Protein AF-0000000086680810 (afdb_homodimer)

Sequence (374 aa):
MTAAPPAAPPAFTRAVAALRSVQPRPEIELSEIPPPQRLAPYAFALSGAVVRQDDEVATGRLILLYDPDGHEAWEGTLRLVTYVTAELEPELATDPLLPGVGWSWLTDALDGYGAERRAMGGTVTQTLSTRFGALAGPPPAADMEIRASWTAVDADLAPHLNAWCEVLASTAGLPPPGVTELADRRAMTAAPPAAPPAFTRAVAALRSVQPRPEIELSEIPPPQRLAPYAFALSGAVVRQDDEVATGRLILLYDPDGHEAWEGTLRLVTYVTAELEPELATDPLLPGVGWSWLTDALDGYGAERRAMGGTVTQTLSTRFGALAGPPPAADMEIRASWTAVDADLAPHLNAWCEVLASTAGLPPPGVTELADRRA

pLDDT: mean 91.46, std 14.43, range [26.19, 98.88]

Solvent-accessible surface area (backbone atoms only — not comparable to full-atom values): 19780 Å² total; per-residue (Å²): 129,82,72,70,76,77,78,73,54,65,62,56,50,45,24,51,50,27,48,68,65,58,78,71,62,88,51,47,49,75,42,81,43,85,46,81,77,89,78,50,90,37,64,44,26,35,35,38,35,32,50,54,98,87,37,78,42,16,40,33,38,45,32,42,34,35,31,98,83,45,43,81,83,37,74,40,38,37,36,38,39,36,42,36,37,23,64,43,60,54,75,57,39,38,40,88,58,43,46,59,52,57,50,41,43,48,54,50,26,22,58,72,48,64,36,60,68,37,64,43,27,31,37,27,34,30,30,38,38,37,52,33,64,71,54,43,80,69,74,53,49,18,30,39,36,41,37,38,36,31,12,42,81,60,44,75,31,36,31,46,48,53,17,50,52,49,30,48,37,55,60,50,65,53,67,64,89,91,57,70,80,71,66,70,76,76,111,129,83,73,71,77,77,78,75,54,65,62,56,52,45,24,50,51,28,48,69,66,60,76,71,62,89,51,48,48,76,42,82,44,86,46,80,76,90,77,48,88,36,64,44,26,36,35,37,35,32,51,53,98,89,37,78,41,16,40,34,36,44,33,43,35,34,31,99,84,47,42,80,83,35,74,41,38,37,37,38,39,36,41,35,39,24,64,44,56,53,76,56,38,37,40,89,58,43,47,60,52,57,51,42,43,48,54,50,26,22,57,73,48,62,35,59,68,37,64,43,26,32,37,28,34,30,32,38,37,37,50,34,66,72,54,41,79,68,75,53,48,17,30,41,35,41,38,37,34,32,11,40,79,60,44,73,31,37,31,46,48,53,16,50,53,49,30,47,38,54,60,49,66,53,68,62,90,92,57,71,80,67,65,72,75,77,108

InterPro domains:
  IPR021555 Protein of unknown function DUF3000 [PF11452] (9-180)

Secondary structure (DSSP, 8-state):
------PPPHHHHHHHHHHHT----TTEEEEEEPPPSSSSSEEEEEEEEEEETTEEEEEEEEEEEEEEEEEGGGTEEEEEEEEEEEE--HHHHT-TTHHHHHHHHHHHHHHHTT--EEEEEEEEEEEEEEEEETT--SPPEEEEEEEEEEEESSS--HHHHHHHHHHHHHHTTPPPTT----GGGG-/------PPPHHHHHHHHHHHT----TTEEEEEEPPPSSSSSEEEEEEEEEEETTEEEEEEEEEEEEEEEEEGGGTEEEEEEEEEEEE--HHHHT-TTHHHHHHHHHHHHHHHTT--EEEEEEEEEEEEEEEEETT--SPPEEEEEEEEEEEESSS--HHHHHHHHHHHHHHTTPPPTT----GGG--

Structure (mmCIF, N/CA/C/O backbone):
data_AF-0000000086680810-model_v1
#
loop_
_entity.id
_entity.type
_entity.pdbx_description
1 polymer 'Membrane protein'
#
loop_
_atom_site.group_PDB
_atom_site.id
_atom_site.type_symbol
_atom_site.label_atom_id
_atom_site.label_alt_id
_atom_site.label_comp_id
_atom_site.label_asym_id
_atom_site.label_entity_id
_atom_site.label_seq_id
_atom_site.pdbx_PDB_ins_code
_atom_site.Cartn_x
_atom_site.Cartn_y
_atom_site.Cartn_z
_atom_site.occupancy
_atom_site.B_iso_or_equiv
_atom_site.auth_seq_id
_atom_site.auth_comp_id
_atom_site.auth_asym_id
_atom_site.auth_atom_id
_atom_site.pdbx_PDB_model_num
ATOM 1 N N . MET A 1 1 ? -3.113 -10.195 -49.188 1 40.59 1 MET A N 1
ATOM 2 C CA . MET A 1 1 ? -3.242 -11.43 -48.438 1 40.59 1 MET A CA 1
ATOM 3 C C . MET A 1 1 ? -2.801 -11.227 -47 1 40.59 1 MET A C 1
ATOM 5 O O . MET A 1 1 ? -1.606 -11.094 -46.719 1 40.59 1 MET A O 1
ATOM 9 N N . THR A 1 2 ? -3.529 -10.516 -46.188 1 45.69 2 THR A N 1
ATOM 10 C CA . THR A 1 2 ? -3.234 -10.227 -44.812 1 45.69 2 THR A CA 1
ATOM 11 C C . THR A 1 2 ? -2.865 -11.5 -44.062 1 45.69 2 THR A C 1
ATOM 13 O O . THR A 1 2 ? -3.646 -12.453 -44.031 1 45.69 2 THR A O 1
ATOM 16 N N . ALA A 1 3 ? -1.556 -11.867 -44.062 1 48.66 3 ALA A N 1
ATOM 17 C CA . ALA A 1 3 ? -1.019 -13.062 -43.406 1 48.66 3 ALA A CA 1
ATOM 18 C C . ALA A 1 3 ? -1.71 -13.32 -42.062 1 48.66 3 ALA A C 1
ATOM 20 O O . ALA A 1 3 ? -2.02 -12.391 -41.344 1 48.66 3 ALA A O 1
ATOM 21 N N . ALA A 1 4 ? -2.559 -14.305 -42 1 52.56 4 ALA A N 1
ATOM 22 C CA . ALA A 1 4 ? -3.164 -14.758 -40.75 1 52.56 4 ALA A CA 1
ATOM 23 C C . ALA A 1 4 ? -2.15 -14.742 -39.625 1 52.56 4 ALA A C 1
ATOM 25 O O . ALA A 1 4 ? -0.958 -14.969 -39.844 1 52.56 4 ALA A O 1
ATOM 26 N N . PRO A 1 5 ? -2.398 -13.867 -38.594 1 56.56 5 PRO A N 1
ATOM 27 C CA . PRO A 1 5 ? -1.436 -13.898 -37.5 1 56.56 5 PRO A CA 1
ATOM 28 C C . PRO A 1 5 ? -0.909 -15.305 -37.219 1 56.56 5 PRO A C 1
ATOM 30 O O . PRO A 1 5 ? -1.622 -16.297 -37.406 1 56.56 5 PRO A O 1
ATOM 33 N N . PRO A 1 6 ? 0.408 -15.57 -37.344 1 65 6 PRO A N 1
ATOM 34 C CA . PRO A 1 6 ? 0.978 -16.906 -37.125 1 65 6 PRO A CA 1
ATOM 35 C C . PRO A 1 6 ? 0.291 -17.672 -36 1 65 6 PRO A C 1
ATOM 37 O O . PRO A 1 6 ? -0.18 -17.078 -35.031 1 65 6 PRO A O 1
ATOM 40 N N . ALA A 1 7 ? -0.151 -18.875 -36.281 1 81.19 7 ALA A N 1
ATOM 41 C CA . ALA A 1 7 ? -0.782 -19.797 -35.344 1 81.19 7 ALA A CA 1
ATOM 42 C C . ALA A 1 7 ? 0.015 -19.891 -34.062 1 81.19 7 ALA A C 1
ATOM 44 O O . ALA A 1 7 ? 1.247 -19.844 -34.062 1 81.19 7 ALA A O 1
ATOM 45 N N . ALA A 1 8 ? -0.625 -19.766 -32.906 1 88.5 8 ALA A N 1
ATOM 46 C CA . ALA A 1 8 ? 0.023 -19.891 -31.625 1 88.5 8 ALA A CA 1
ATOM 47 C C . ALA A 1 8 ? 0.738 -21.234 -31.484 1 88.5 8 ALA A C 1
ATOM 49 O O . ALA A 1 8 ? 0.238 -22.266 -31.953 1 88.5 8 ALA A O 1
ATOM 50 N N . PRO A 1 9 ? 1.925 -21.234 -30.953 1 94.62 9 PRO A N 1
ATOM 51 C CA . PRO A 1 9 ? 2.67 -22.484 -30.75 1 94.62 9 PRO A CA 1
ATOM 52 C C . PRO A 1 9 ? 1.869 -23.547 -30 1 94.62 9 PRO A C 1
ATOM 54 O O . PRO A 1 9 ? 1.071 -23.203 -29.125 1 94.62 9 PRO A O 1
ATOM 57 N N . PRO A 1 10 ? 2.062 -24.781 -30.328 1 95.69 10 PRO A N 1
ATOM 58 C CA . PRO A 1 10 ? 1.283 -25.859 -29.719 1 95.69 10 PRO A CA 1
ATOM 59 C C . PRO A 1 10 ? 1.373 -25.875 -28.203 1 95.69 10 PRO A C 1
ATOM 61 O O . PRO A 1 10 ? 0.374 -26.125 -27.516 1 95.69 10 PRO A O 1
ATOM 64 N N . ALA A 1 11 ? 2.58 -25.688 -27.703 1 96.5 11 ALA A N 1
ATOM 65 C CA . ALA A 1 11 ? 2.75 -25.703 -26.25 1 96.5 11 ALA A CA 1
ATOM 66 C C . ALA A 1 11 ? 1.854 -24.656 -25.578 1 96.5 11 ALA A C 1
ATOM 68 O O . ALA A 1 11 ? 1.248 -24.938 -24.547 1 96.5 11 ALA A O 1
ATOM 69 N N . PHE A 1 12 ? 1.831 -23.531 -26.188 1 98.06 12 PHE A N 1
ATOM 70 C CA . PHE A 1 12 ? 0.994 -22.453 -25.656 1 98.06 12 PHE A CA 1
ATOM 71 C C . PHE A 1 12 ? -0.483 -22.812 -25.797 1 98.06 12 PHE A C 1
ATOM 73 O O . PHE A 1 12 ? -1.258 -22.625 -24.859 1 98.06 12 PHE A O 1
ATOM 80 N N . THR A 1 13 ? -0.865 -23.281 -26.891 1 97.88 13 THR A N 1
ATOM 81 C CA . THR A 1 13 ? -2.25 -23.672 -27.141 1 97.88 13 THR A CA 1
ATOM 82 C C . THR A 1 13 ? -2.703 -24.734 -26.141 1 97.88 13 THR A C 1
ATOM 84 O O . THR A 1 13 ? -3.807 -24.656 -25.609 1 97.88 13 THR A O 1
ATOM 87 N N . ARG A 1 14 ? -1.839 -25.656 -25.891 1 98.19 14 ARG A N 1
ATOM 88 C CA . ARG A 1 14 ? -2.15 -26.719 -24.938 1 98.19 14 ARG A CA 1
ATOM 89 C C . ARG A 1 14 ? -2.281 -26.156 -23.531 1 98.19 14 ARG A C 1
ATOM 91 O O . ARG A 1 14 ? -3.172 -26.562 -22.781 1 98.19 14 ARG A O 1
ATOM 98 N N . ALA A 1 15 ? -1.378 -25.328 -23.188 1 98.69 15 ALA A N 1
ATOM 99 C CA . ALA A 1 15 ? -1.399 -24.719 -21.859 1 98.69 15 ALA A CA 1
ATOM 100 C C . ALA A 1 15 ? -2.701 -23.953 -21.625 1 98.69 15 ALA A C 1
ATOM 102 O O . ALA A 1 15 ? -3.33 -24.094 -20.578 1 98.69 15 ALA A O 1
ATOM 103 N N . VAL A 1 16 ? -3.098 -23.203 -22.594 1 98.69 16 VAL A N 1
ATOM 104 C CA . VAL A 1 16 ? -4.32 -22.422 -22.5 1 98.69 16 VAL A CA 1
ATOM 105 C C . VAL A 1 16 ? -5.531 -23.344 -22.406 1 98.69 16 VAL A C 1
ATOM 107 O O . VAL A 1 16 ? -6.449 -23.109 -21.625 1 98.69 16 VAL A O 1
ATOM 110 N N . ALA A 1 17 ? -5.496 -24.359 -23.219 1 98.56 17 ALA A N 1
ATOM 111 C CA . ALA A 1 17 ? -6.586 -25.328 -23.188 1 98.56 17 ALA A CA 1
ATOM 112 C C . ALA A 1 17 ? -6.695 -25.984 -21.812 1 98.56 17 ALA A C 1
ATOM 114 O O . ALA A 1 17 ? -7.797 -26.203 -21.297 1 98.56 17 ALA A O 1
ATOM 115 N N . ALA A 1 18 ? -5.574 -26.297 -21.25 1 98.56 18 ALA A N 1
ATOM 116 C CA . ALA A 1 18 ? -5.559 -26.875 -19.906 1 98.56 18 ALA A CA 1
ATOM 117 C C . ALA A 1 18 ? -6.176 -25.906 -18.891 1 98.56 18 ALA A C 1
ATOM 119 O O . ALA A 1 18 ? -6.977 -26.312 -18.047 1 98.56 18 ALA A O 1
ATOM 120 N N . LEU A 1 19 ? -5.844 -24.656 -18.969 1 98.75 19 LEU A N 1
ATOM 121 C CA . LEU A 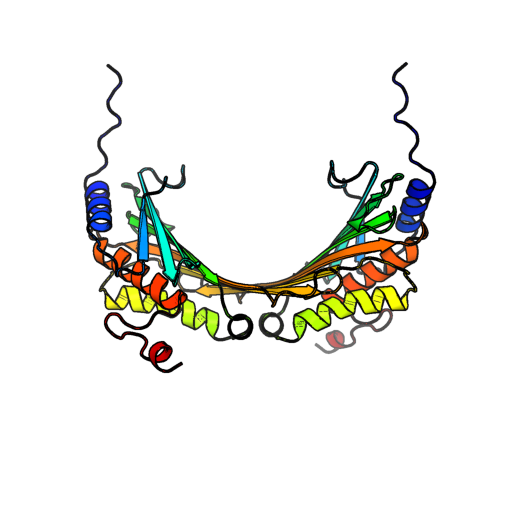1 19 ? -6.395 -23.656 -18.062 1 98.75 19 LEU A CA 1
ATOM 122 C C . LEU A 1 19 ? -7.906 -23.516 -18.25 1 98.75 19 LEU A C 1
ATOM 124 O O . LEU A 1 19 ? -8.648 -23.422 -17.266 1 98.75 19 LEU A O 1
ATOM 128 N N . ARG A 1 20 ? -8.352 -23.609 -19.469 1 98.31 20 ARG A N 1
ATOM 129 C CA . ARG A 1 20 ? -9.766 -23.453 -19.781 1 98.31 20 ARG A CA 1
ATOM 130 C C . ARG A 1 20 ? -10.57 -24.672 -19.328 1 98.31 20 ARG A C 1
ATOM 132 O O . ARG A 1 20 ? -11.797 -24.609 -19.219 1 98.31 20 ARG A O 1
ATOM 139 N N . SER A 1 21 ? -9.922 -25.672 -19.062 1 97.94 21 SER A N 1
ATOM 140 C CA . SER A 1 21 ? -10.609 -26.922 -18.75 1 97.94 21 SER A CA 1
ATOM 141 C C . SER A 1 21 ? -11 -26.984 -17.281 1 97.94 21 SER A C 1
ATOM 143 O O . SER A 1 21 ? -11.805 -27.812 -16.875 1 97.94 21 SER A O 1
ATOM 145 N N . VAL A 1 22 ? -10.453 -26.125 -16.5 1 97.88 22 VAL A N 1
ATOM 146 C CA . VAL A 1 22 ? -10.648 -26.172 -15.047 1 97.88 22 VAL A CA 1
ATOM 147 C C . VAL A 1 22 ? -12.055 -25.672 -14.695 1 97.88 22 VAL A C 1
ATOM 149 O O . VAL A 1 22 ? -12.523 -24.688 -15.258 1 97.88 22 VAL A O 1
ATOM 152 N N . GLN A 1 23 ? -12.719 -26.375 -13.773 1 96.19 23 GLN A N 1
ATOM 153 C CA . GLN A 1 23 ? -13.992 -25.984 -13.195 1 96.19 23 GLN A CA 1
ATOM 154 C C . GLN A 1 23 ? -13.859 -25.703 -11.703 1 96.19 23 GLN A C 1
ATOM 156 O O . GLN A 1 23 ? -13.789 -26.625 -10.898 1 96.19 23 GLN A O 1
ATOM 161 N N . PRO A 1 24 ? -13.836 -24.469 -11.406 1 95.19 24 PRO A N 1
ATOM 162 C CA . PRO A 1 24 ? -13.656 -24.141 -9.984 1 95.19 24 PRO A CA 1
ATOM 163 C C . PRO A 1 24 ? -14.914 -24.406 -9.156 1 95.19 24 PRO A C 1
ATOM 165 O O . PRO A 1 24 ? -15.984 -24.641 -9.719 1 95.19 24 PRO A O 1
ATOM 168 N N . ARG A 1 25 ? -14.781 -24.453 -7.781 1 93.38 25 ARG A N 1
ATOM 169 C CA . ARG A 1 25 ? -15.945 -24.5 -6.906 1 93.38 25 ARG A CA 1
ATOM 170 C C . ARG A 1 25 ? -16.875 -23.328 -7.164 1 93.38 25 ARG A C 1
ATOM 172 O O . ARG A 1 25 ? -16.453 -22.297 -7.684 1 93.38 25 ARG A O 1
ATOM 179 N N . PRO A 1 26 ? -18.109 -23.391 -6.738 1 91.56 26 PRO A N 1
ATOM 180 C CA . PRO A 1 26 ? -19.125 -22.438 -7.164 1 91.56 26 PRO A CA 1
ATOM 181 C C . PRO A 1 26 ? -18.875 -21.016 -6.641 1 91.56 26 PRO A C 1
ATOM 183 O O . PRO A 1 26 ? -19.359 -20.047 -7.23 1 91.56 26 PRO A O 1
ATOM 186 N N . GLU A 1 27 ? -18.156 -20.922 -5.586 1 92.81 27 GLU A N 1
ATOM 187 C CA . GLU A 1 27 ? -17.938 -19.625 -4.961 1 92.81 27 GLU A CA 1
ATOM 188 C C . GLU A 1 27 ? -16.922 -18.797 -5.754 1 92.81 27 GLU A C 1
ATOM 190 O O . GLU A 1 27 ? -16.766 -17.594 -5.52 1 92.81 27 GLU A O 1
ATOM 195 N N . ILE A 1 28 ? -16.266 -19.453 -6.723 1 95.94 28 ILE A N 1
ATOM 196 C CA . ILE A 1 28 ? -15.203 -18.766 -7.461 1 95.94 28 ILE A CA 1
ATOM 197 C C . ILE A 1 28 ? -15.664 -18.5 -8.891 1 95.94 28 ILE A C 1
ATOM 199 O O . ILE A 1 28 ? -16.094 -19.406 -9.594 1 95.94 28 ILE A O 1
ATOM 203 N N . GLU A 1 29 ? -15.57 -17.25 -9.266 1 96.5 29 GLU A N 1
ATOM 204 C CA . GLU A 1 29 ? -15.867 -16.828 -10.633 1 96.5 29 GLU A CA 1
ATOM 205 C C . GLU A 1 29 ? -14.594 -16.547 -11.414 1 96.5 29 GLU A C 1
ATOM 207 O O . GLU A 1 29 ? -13.82 -15.656 -11.047 1 96.5 29 GLU A O 1
ATOM 212 N N . LEU A 1 30 ? -14.406 -17.281 -12.5 1 97.69 30 LEU A N 1
ATOM 213 C CA . LEU A 1 30 ? -13.25 -17.078 -13.375 1 97.69 30 LEU A CA 1
ATOM 214 C C . LEU A 1 30 ? -13.672 -16.375 -14.664 1 97.69 30 LEU A C 1
ATOM 216 O O . LEU A 1 30 ? -14.734 -16.656 -15.211 1 97.69 30 LEU A O 1
ATOM 220 N N . SER A 1 31 ? -12.82 -15.492 -15.117 1 98 31 SER A N 1
ATOM 221 C CA . SER A 1 31 ? -13.047 -14.828 -16.391 1 98 31 SER A CA 1
ATOM 222 C C . SER A 1 31 ? -11.734 -14.578 -17.141 1 98 31 SER A C 1
ATOM 224 O O . SER A 1 31 ? -10.734 -14.219 -16.516 1 98 31 SER A O 1
ATOM 226 N N . GLU A 1 32 ? -11.859 -14.797 -18.422 1 98.5 32 GLU A N 1
ATOM 227 C CA . GLU A 1 32 ? -10.711 -14.414 -19.234 1 98.5 32 GLU A CA 1
ATOM 228 C C . GLU A 1 32 ? -10.625 -12.906 -19.406 1 98.5 32 GLU A C 1
ATOM 230 O O . GLU A 1 32 ? -11.641 -12.234 -19.609 1 98.5 32 GLU A O 1
ATOM 235 N N . ILE A 1 33 ? -9.406 -12.43 -19.266 1 98.44 33 ILE A N 1
ATOM 236 C CA . ILE A 1 33 ? -9.188 -10.992 -19.422 1 98.44 33 ILE A CA 1
ATOM 237 C C . ILE A 1 33 ? -8.023 -10.75 -20.375 1 98.44 33 ILE A C 1
ATOM 239 O O . ILE A 1 33 ? -7.23 -11.664 -20.641 1 98.44 33 ILE A O 1
ATOM 243 N N . PRO A 1 34 ? -7.961 -9.523 -20.984 1 97.69 34 PRO A N 1
ATOM 244 C CA . PRO A 1 34 ? -6.789 -9.219 -21.797 1 97.69 34 PRO A CA 1
ATOM 245 C C . PRO A 1 34 ? -5.48 -9.312 -21.016 1 97.69 34 PRO A C 1
ATOM 247 O O . PRO A 1 34 ? -5.367 -8.75 -19.922 1 97.69 34 PRO A O 1
ATOM 250 N N . PRO A 1 35 ? -4.621 -10.055 -21.562 1 97.06 35 PRO A N 1
ATOM 251 C CA . PRO A 1 35 ? -3.336 -10.148 -20.859 1 97.06 35 PRO A CA 1
ATOM 252 C C . PRO A 1 35 ? -2.512 -8.867 -20.984 1 97.06 35 PRO A C 1
ATOM 254 O O . PRO A 1 35 ? -2.74 -8.062 -21.891 1 97.06 35 PRO A O 1
ATOM 257 N N . PRO A 1 36 ? -1.61 -8.617 -19.953 1 92.38 36 PRO A N 1
ATOM 258 C CA . PRO A 1 36 ? -0.653 -7.523 -20.125 1 92.38 36 PRO A CA 1
ATOM 259 C C . PRO A 1 36 ? 0.155 -7.656 -21.422 1 92.38 36 PRO A C 1
ATOM 261 O O . PRO A 1 36 ? 0.397 -8.773 -21.891 1 92.38 36 PRO A O 1
ATOM 264 N N . GLN A 1 37 ? 0.553 -6.551 -21.891 1 91.06 37 GLN A N 1
ATOM 265 C CA . GLN A 1 37 ? 1.226 -6.559 -23.188 1 91.06 37 GLN A CA 1
ATOM 266 C C . GLN A 1 37 ? 2.732 -6.379 -23.016 1 91.06 37 GLN A C 1
ATOM 268 O O . GLN A 1 37 ? 3.195 -5.852 -22.016 1 91.06 37 GLN A O 1
ATOM 273 N N . ARG A 1 38 ? 3.457 -6.824 -23.875 1 88.75 38 ARG A N 1
ATOM 274 C CA . ARG A 1 38 ? 4.883 -6.621 -24.109 1 88.75 38 ARG A CA 1
ATOM 275 C C . ARG A 1 38 ? 5.715 -7.285 -23.016 1 88.75 38 ARG A C 1
ATOM 277 O O . ARG A 1 38 ? 6.852 -6.883 -22.766 1 88.75 38 ARG A O 1
ATOM 284 N N . LEU A 1 39 ? 5.094 -8.305 -22.438 1 91 39 LEU A N 1
ATOM 285 C CA . LEU A 1 39 ? 5.852 -9.031 -21.438 1 91 39 LEU A CA 1
ATOM 286 C C . LEU A 1 39 ? 6.465 -10.297 -22.016 1 91 39 LEU A C 1
ATOM 288 O O . LEU A 1 39 ? 7.504 -10.766 -21.547 1 91 39 LEU A O 1
ATOM 292 N N . ALA A 1 40 ? 5.82 -10.938 -22.938 1 95.38 40 ALA A N 1
ATOM 293 C CA . ALA A 1 40 ? 6.254 -12.141 -23.656 1 95.38 40 ALA A CA 1
ATOM 294 C C . ALA A 1 40 ? 5.574 -12.242 -25.016 1 95.38 40 ALA A C 1
ATOM 296 O O . ALA A 1 40 ? 4.562 -11.578 -25.266 1 95.38 40 ALA A O 1
ATOM 297 N N . PRO A 1 41 ? 6.117 -13.07 -25.875 1 96.12 41 PRO A N 1
ATOM 298 C CA . PRO A 1 41 ? 5.512 -13.219 -27.203 1 96.12 41 PRO A CA 1
ATOM 299 C C . PRO A 1 41 ? 4.062 -13.695 -27.125 1 96.12 41 PRO A C 1
ATOM 301 O O . PRO A 1 41 ? 3.234 -13.273 -27.953 1 96.12 41 PRO A O 1
ATOM 304 N N . TYR A 1 42 ? 3.768 -14.625 -26.203 1 96.69 42 TYR A N 1
ATOM 305 C CA . TYR A 1 42 ? 2.41 -15.117 -26 1 96.69 42 TYR A CA 1
ATOM 306 C C . TYR A 1 42 ? 1.981 -14.969 -24.547 1 96.69 42 TYR A C 1
ATOM 308 O O . TYR A 1 42 ? 2.773 -15.203 -23.641 1 96.69 42 TYR A O 1
ATOM 316 N N . ALA A 1 43 ? 0.777 -14.578 -24.438 1 98.19 43 ALA A N 1
ATOM 317 C CA . ALA A 1 43 ? 0.261 -14.391 -23.078 1 98.19 43 ALA A CA 1
ATOM 318 C C . ALA A 1 43 ? -1.229 -14.711 -23.016 1 98.19 43 ALA A C 1
ATOM 320 O O . ALA A 1 43 ? -1.947 -14.578 -24.016 1 98.19 43 ALA A O 1
ATOM 321 N N . PHE A 1 44 ? -1.718 -15.156 -21.891 1 98.31 44 PHE A N 1
ATOM 322 C CA . PHE A 1 44 ? -3.098 -15.469 -21.531 1 98.31 44 PHE A CA 1
ATOM 323 C C . PHE A 1 44 ? -3.373 -15.086 -20.078 1 98.31 44 PHE A C 1
ATOM 325 O O . PHE A 1 44 ? -2.516 -15.258 -19.203 1 98.31 44 PHE A O 1
ATOM 332 N N . ALA A 1 45 ? -4.562 -14.562 -19.844 1 98.81 45 ALA A N 1
ATOM 333 C CA . ALA A 1 45 ? -4.805 -14.078 -18.484 1 98.81 45 ALA A CA 1
ATOM 334 C C . ALA A 1 45 ? -6.219 -14.414 -18.016 1 98.81 45 ALA A C 1
ATOM 336 O O . ALA A 1 45 ? -7.172 -14.312 -18.797 1 98.81 45 ALA A O 1
ATOM 337 N N . LEU A 1 46 ? -6.281 -14.781 -16.75 1 98.75 46 LEU A N 1
ATOM 338 C CA . LEU A 1 46 ? -7.547 -15.047 -16.078 1 98.75 46 LEU A CA 1
ATOM 339 C C . LEU A 1 46 ? -7.711 -14.148 -14.852 1 98.75 46 LEU A C 1
ATOM 341 O O . LEU A 1 46 ? -6.742 -13.875 -14.141 1 98.75 46 LEU A O 1
ATOM 345 N N . SER A 1 47 ? -8.898 -13.672 -14.664 1 98.62 47 SER A N 1
ATOM 346 C CA . SER A 1 47 ? -9.281 -13.078 -13.391 1 98.62 47 SER A CA 1
ATOM 347 C C . SER A 1 47 ? -10.148 -14.039 -12.578 1 98.62 47 SER A C 1
ATOM 349 O O . SER A 1 47 ? -10.867 -14.867 -13.141 1 98.62 47 SER A O 1
ATOM 351 N N . GLY A 1 48 ? -10.023 -13.938 -11.266 1 98.12 48 GLY A N 1
ATOM 352 C CA . GLY A 1 48 ? -10.844 -14.711 -10.344 1 98.12 48 GLY A CA 1
ATOM 353 C C . GLY A 1 48 ? -11.367 -13.883 -9.188 1 98.12 48 GLY A C 1
ATOM 354 O O . GLY A 1 48 ? -10.672 -13 -8.68 1 98.12 48 GLY A O 1
ATOM 355 N N . ALA A 1 49 ? -12.594 -14.211 -8.82 1 97.5 49 ALA A N 1
ATOM 356 C CA . ALA A 1 49 ? -13.203 -13.57 -7.656 1 97.5 49 ALA A CA 1
ATOM 357 C C . ALA A 1 49 ? -13.938 -14.578 -6.785 1 97.5 49 ALA A C 1
ATOM 359 O O . ALA A 1 49 ? -14.609 -15.477 -7.301 1 97.5 49 ALA A O 1
ATOM 360 N N . VAL A 1 50 ? -13.68 -14.438 -5.488 1 96.38 50 VAL A N 1
ATOM 361 C CA . VAL A 1 50 ? -14.5 -15.164 -4.531 1 96.38 50 VAL A CA 1
ATOM 362 C C . VAL A 1 50 ? -15.656 -14.281 -4.066 1 96.38 50 VAL A C 1
ATOM 364 O O . VAL A 1 50 ? -15.438 -13.219 -3.475 1 96.38 50 VAL A O 1
ATOM 367 N N . VAL A 1 51 ? -16.812 -14.758 -4.32 1 88.94 51 VAL A N 1
ATOM 368 C CA . VAL A 1 51 ? -18.016 -13.969 -4.023 1 88.94 51 VAL A CA 1
ATOM 369 C C . VAL A 1 51 ? -18.812 -14.648 -2.92 1 88.94 51 VAL A C 1
ATOM 371 O O . VAL A 1 51 ? -19.109 -15.844 -3.006 1 88.94 51 VAL A O 1
ATOM 374 N N . ARG A 1 52 ? -18.984 -13.867 -1.803 1 79.94 52 ARG A N 1
ATOM 375 C CA . ARG A 1 52 ? -19.844 -14.289 -0.703 1 79.94 52 ARG A CA 1
ATOM 376 C C . ARG A 1 52 ? -21.016 -13.32 -0.514 1 79.94 52 ARG A C 1
ATOM 378 O O . ARG A 1 52 ? -20.797 -12.141 -0.218 1 79.94 52 ARG A O 1
ATOM 385 N N . GLN A 1 53 ? -22.172 -13.836 -0.522 1 80.81 53 GLN A N 1
ATOM 386 C CA . GLN A 1 53 ? -23.359 -12.992 -0.36 1 80.81 53 GLN A CA 1
ATOM 387 C C . GLN A 1 53 ? -23.234 -11.711 -1.181 1 80.81 53 GLN A C 1
ATOM 389 O O . GLN A 1 53 ? -23.438 -10.617 -0.659 1 80.81 53 GLN A O 1
ATOM 394 N N . ASP A 1 54 ? -22.688 -11.711 -2.367 1 80.25 54 ASP A N 1
ATOM 395 C CA . ASP A 1 54 ? -22.625 -10.656 -3.381 1 80.25 54 ASP A CA 1
ATOM 396 C C . ASP A 1 54 ? -21.453 -9.719 -3.139 1 80.25 54 ASP A C 1
ATOM 398 O O . ASP A 1 54 ? -21.328 -8.695 -3.814 1 80.25 54 ASP A O 1
ATOM 402 N N . ASP A 1 55 ? -20.688 -10.086 -2.072 1 85 55 ASP A N 1
ATOM 403 C CA . ASP A 1 55 ? -19.516 -9.258 -1.823 1 85 55 ASP A CA 1
ATOM 404 C C . ASP A 1 55 ? -18.234 -9.969 -2.27 1 85 55 ASP A C 1
ATOM 406 O O . ASP A 1 55 ? -18.047 -11.156 -1.979 1 85 55 ASP A O 1
ATOM 410 N N . GLU A 1 56 ? -17.422 -9.188 -3 1 89.25 56 GLU A N 1
ATOM 411 C CA . GLU A 1 56 ? -16.109 -9.719 -3.365 1 89.25 56 GLU A CA 1
ATOM 412 C C . GLU A 1 56 ? -15.141 -9.648 -2.189 1 89.25 56 GLU A C 1
ATOM 414 O O . GLU A 1 56 ? -14.789 -8.562 -1.728 1 89.25 56 GLU A O 1
ATOM 419 N N . VAL A 1 57 ? -14.766 -10.859 -1.746 1 91.25 57 VAL A N 1
ATOM 420 C CA . VAL A 1 57 ? -13.93 -10.938 -0.554 1 91.25 57 VAL A CA 1
ATOM 421 C C . VAL A 1 57 ? -12.461 -11.055 -0.96 1 91.25 57 VAL A C 1
ATOM 423 O O . VAL A 1 57 ? -11.578 -10.531 -0.282 1 91.25 57 VAL A O 1
ATOM 426 N N . ALA A 1 58 ? -12.227 -11.797 -2.039 1 96.19 58 ALA A N 1
ATOM 427 C CA . ALA A 1 58 ? -10.891 -11.961 -2.6 1 96.19 58 ALA A CA 1
ATOM 428 C C . ALA A 1 58 ? -10.922 -11.906 -4.125 1 96.19 58 ALA A C 1
ATOM 430 O O . ALA A 1 58 ? -11.898 -12.336 -4.746 1 96.19 58 ALA A O 1
ATOM 431 N N . THR A 1 59 ? -9.922 -11.273 -4.629 1 97.69 59 THR A N 1
ATOM 432 C CA . THR A 1 59 ? -9.781 -11.203 -6.078 1 97.69 59 THR A CA 1
ATOM 433 C C . THR A 1 59 ? -8.344 -11.508 -6.496 1 97.69 59 THR A C 1
ATOM 435 O O . THR A 1 59 ? -7.418 -11.383 -5.695 1 97.69 59 THR A O 1
ATOM 438 N N . GLY A 1 60 ? -8.234 -12.016 -7.734 1 98.38 60 GLY A N 1
ATOM 439 C CA . GLY A 1 60 ? -6.895 -12.273 -8.234 1 98.38 60 GLY A CA 1
ATOM 440 C C . GLY A 1 60 ? -6.828 -12.367 -9.75 1 98.38 60 GLY A C 1
ATOM 441 O O . GLY A 1 60 ? -7.859 -12.305 -10.422 1 98.38 60 GLY A O 1
ATOM 442 N N . ARG A 1 61 ? -5.59 -12.352 -10.164 1 98.69 61 ARG A N 1
ATOM 443 C CA . ARG A 1 61 ? -5.285 -12.617 -11.57 1 98.69 61 ARG A CA 1
ATOM 444 C C . ARG A 1 61 ? -4.188 -13.664 -11.695 1 98.69 61 ARG A C 1
ATOM 446 O O . ARG A 1 61 ? -3.268 -13.711 -10.875 1 98.69 61 ARG A O 1
ATOM 453 N N . LEU A 1 62 ? -4.34 -14.492 -12.672 1 98.88 62 LEU A N 1
ATOM 454 C CA . LEU A 1 62 ? -3.316 -15.453 -13.078 1 98.88 62 LEU A CA 1
ATOM 455 C C . LEU A 1 62 ? -2.943 -15.258 -14.547 1 98.88 62 LEU A C 1
ATOM 457 O O . LEU A 1 62 ? -3.791 -15.398 -15.43 1 98.88 62 LEU A O 1
ATOM 461 N N . ILE A 1 63 ? -1.63 -14.992 -14.766 1 98.88 63 ILE A N 1
ATOM 462 C CA . ILE A 1 63 ? -1.158 -14.68 -16.109 1 98.88 63 ILE A CA 1
ATOM 463 C C . ILE A 1 63 ? -0.18 -15.75 -16.578 1 98.88 63 ILE A C 1
ATOM 465 O O . ILE A 1 63 ? 0.769 -16.094 -15.867 1 98.88 63 ILE A O 1
ATOM 469 N N . LEU A 1 64 ? -0.485 -16.266 -17.703 1 98.81 64 LEU A N 1
ATOM 470 C CA . LEU A 1 64 ? 0.438 -17.172 -18.375 1 98.81 64 LEU A CA 1
ATOM 471 C C . LEU A 1 64 ? 1.268 -16.422 -19.422 1 98.81 64 LEU A C 1
ATOM 473 O O . LEU A 1 64 ? 0.717 -15.727 -20.281 1 98.81 64 LEU A O 1
ATOM 477 N N . LEU A 1 65 ? 2.559 -16.5 -19.25 1 98.44 65 LEU A N 1
ATOM 478 C CA . LEU A 1 65 ? 3.496 -16.031 -20.266 1 98.44 65 LEU A CA 1
ATOM 479 C C . LEU A 1 65 ? 4.227 -17.188 -20.922 1 98.44 65 LEU A C 1
ATOM 481 O O . LEU A 1 65 ? 4.625 -18.141 -20.25 1 98.44 65 LEU A O 1
ATOM 485 N N . TYR A 1 66 ? 4.328 -17.094 -22.266 1 97.88 66 TYR A N 1
ATOM 486 C CA . TYR A 1 66 ? 5.047 -18.125 -22.984 1 97.88 66 TYR A CA 1
ATOM 487 C C . TYR A 1 66 ? 6.066 -17.516 -23.938 1 97.88 66 TYR A C 1
ATOM 489 O O . TYR A 1 66 ? 5.727 -16.656 -24.766 1 97.88 66 TYR A O 1
ATOM 497 N N . ASP A 1 67 ? 7.262 -17.922 -23.781 1 97.19 67 ASP A N 1
ATOM 498 C CA . ASP A 1 67 ? 8.352 -17.594 -24.688 1 97.19 67 ASP A CA 1
ATOM 499 C C . ASP A 1 67 ? 9.047 -18.859 -25.188 1 97.19 67 ASP A C 1
ATOM 501 O O . ASP A 1 67 ? 9.773 -19.516 -24.438 1 97.19 67 ASP A O 1
ATOM 505 N N . PRO A 1 68 ? 8.789 -19.141 -26.5 1 95.81 68 PRO A N 1
ATOM 506 C CA . PRO A 1 68 ? 9.367 -20.375 -27.047 1 95.81 68 PRO A CA 1
ATOM 507 C C . PRO A 1 68 ? 10.891 -20.406 -26.922 1 95.81 68 PRO A C 1
ATOM 509 O O . PRO A 1 68 ? 11.484 -21.484 -26.859 1 95.81 68 PRO A O 1
ATOM 512 N N . ASP A 1 69 ? 11.484 -19.234 -26.781 1 95.62 69 ASP A N 1
ATOM 513 C CA . ASP A 1 69 ? 12.945 -19.172 -26.688 1 95.62 69 ASP A CA 1
ATOM 514 C C . ASP A 1 69 ? 13.406 -19.281 -25.25 1 95.62 69 ASP A C 1
ATOM 516 O O . ASP A 1 69 ? 14.602 -19.484 -24.984 1 95.62 69 ASP A O 1
ATOM 520 N N . GLY A 1 70 ? 12.562 -19.203 -24.344 1 94.19 70 GLY A N 1
ATOM 521 C CA . GLY A 1 70 ? 12.883 -19.234 -22.922 1 94.19 70 GLY A CA 1
ATOM 522 C C . GLY A 1 70 ? 13.445 -17.922 -22.406 1 94.19 70 GLY A C 1
ATOM 523 O O . GLY A 1 70 ? 13.602 -16.969 -23.156 1 94.19 70 GLY A O 1
ATOM 524 N N . HIS A 1 71 ? 13.555 -17.812 -21.047 1 90.12 71 HIS A N 1
ATOM 525 C CA . HIS A 1 71 ? 14.156 -16.734 -20.281 1 90.12 71 HIS A CA 1
ATOM 526 C C . HIS A 1 71 ? 15.008 -17.266 -19.141 1 90.12 71 HIS A C 1
ATOM 528 O O . HIS A 1 71 ? 14.602 -18.188 -18.438 1 90.12 71 HIS A O 1
ATOM 534 N N . GLU A 1 72 ? 16.109 -16.75 -19.062 1 92 72 GLU A N 1
ATOM 535 C CA . GLU A 1 72 ? 17.031 -17.25 -18.047 1 92 72 GLU A CA 1
ATOM 536 C C . GLU A 1 72 ? 16.391 -17.188 -16.656 1 92 72 GLU A C 1
ATOM 538 O O . GLU A 1 72 ? 16.438 -18.172 -15.906 1 92 72 GLU A O 1
ATOM 543 N N . ALA A 1 73 ? 15.734 -16.109 -16.375 1 91.62 73 ALA A N 1
ATOM 544 C CA . ALA A 1 73 ? 15.125 -15.914 -15.055 1 91.62 73 ALA A CA 1
ATOM 545 C C . ALA A 1 73 ? 13.984 -16.906 -14.836 1 91.62 73 ALA A C 1
ATOM 547 O O . ALA A 1 73 ? 13.617 -17.203 -13.695 1 91.62 73 ALA A O 1
ATOM 548 N N . TRP A 1 74 ? 13.422 -17.438 -15.953 1 95.31 74 TRP A N 1
ATOM 549 C CA . TRP A 1 74 ? 12.297 -18.359 -15.836 1 95.31 74 TRP A CA 1
ATOM 550 C C . TRP A 1 74 ? 12.773 -19.797 -15.617 1 95.31 74 TRP A C 1
ATOM 552 O O . TRP A 1 74 ? 12.055 -20.609 -15.039 1 95.31 74 TRP A O 1
ATOM 562 N N . GLU A 1 75 ? 14.023 -20.031 -16.141 1 96.88 75 GLU A N 1
ATOM 563 C CA . GLU A 1 75 ? 14.477 -21.406 -16.203 1 96.88 75 GLU A CA 1
ATOM 564 C C . GLU A 1 75 ? 13.445 -22.297 -16.906 1 96.88 75 GLU A C 1
ATOM 566 O O . GLU A 1 75 ? 13.125 -23.391 -16.422 1 96.88 75 GLU A O 1
ATOM 571 N N . GLY A 1 76 ? 12.844 -21.812 -17.969 1 97 76 GLY A N 1
ATOM 572 C CA . GLY A 1 76 ? 11.82 -22.484 -18.75 1 97 76 GLY A CA 1
ATOM 573 C C . GLY A 1 76 ? 11.117 -21.578 -19.734 1 97 76 GLY A C 1
ATOM 574 O O . GLY A 1 76 ? 11.586 -20.469 -20.016 1 97 76 GLY A O 1
ATOM 575 N N . THR A 1 77 ? 10.008 -22.078 -20.25 1 97.56 77 THR A N 1
ATOM 576 C CA . THR A 1 77 ? 9.359 -21.328 -21.328 1 97.56 77 THR A CA 1
ATOM 577 C C . THR A 1 77 ? 7.961 -20.891 -20.906 1 97.56 77 THR A C 1
ATOM 579 O O . THR A 1 77 ? 7.359 -20.016 -21.547 1 97.56 77 THR A O 1
ATOM 582 N N . LEU A 1 78 ? 7.391 -21.562 -19.844 1 98.25 78 LEU A N 1
ATOM 583 C CA . LEU A 1 78 ? 6.047 -21.266 -19.359 1 98.25 78 LEU A CA 1
ATOM 584 C C . LEU A 1 78 ? 6.094 -20.594 -17.984 1 98.25 78 LEU A C 1
ATOM 586 O O . 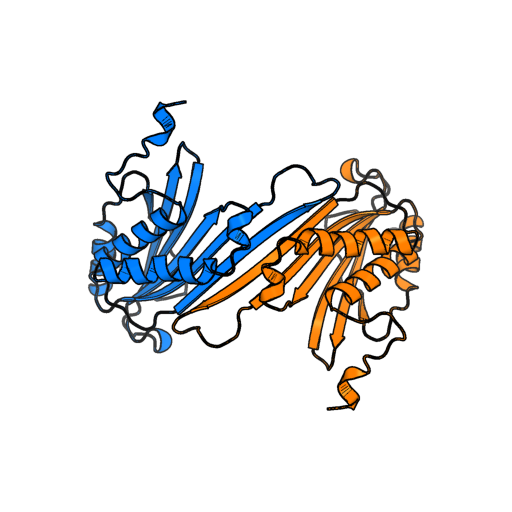LEU A 1 78 ? 6.426 -21.234 -16.984 1 98.25 78 LEU A O 1
ATOM 590 N N . ARG A 1 79 ? 5.746 -19.328 -17.969 1 98.5 79 ARG A N 1
ATOM 591 C CA . ARG A 1 79 ? 5.793 -18.578 -16.719 1 98.5 79 ARG A CA 1
ATOM 592 C C . ARG A 1 79 ? 4.391 -18.172 -16.266 1 98.5 79 ARG A C 1
ATOM 594 O O . ARG A 1 79 ? 3.586 -17.703 -17.078 1 98.5 79 ARG A O 1
ATOM 601 N N . LEU A 1 80 ? 4.137 -18.453 -14.992 1 98.88 80 LEU A N 1
ATOM 602 C CA . LEU A 1 80 ? 2.893 -18 -14.383 1 98.88 80 LEU A CA 1
ATOM 603 C C . LEU A 1 80 ? 3.154 -16.859 -13.398 1 98.88 80 LEU A C 1
ATOM 605 O O . LEU A 1 80 ? 4.109 -16.906 -12.625 1 98.88 80 LEU A O 1
ATOM 609 N N . VAL A 1 81 ? 2.357 -15.797 -13.523 1 98.69 81 VAL A N 1
ATOM 610 C CA . VAL A 1 81 ? 2.41 -14.648 -12.625 1 98.69 81 VAL A CA 1
ATOM 611 C C . VAL A 1 81 ? 1.039 -14.43 -11.984 1 98.69 81 VAL A C 1
ATOM 613 O O . VAL A 1 81 ? 0.014 -14.492 -12.672 1 98.69 81 VAL A O 1
ATOM 616 N N . THR A 1 82 ? 1.032 -14.18 -10.68 1 98.75 82 THR A N 1
ATOM 617 C CA . THR A 1 82 ? -0.27 -13.992 -10.047 1 98.75 82 THR A CA 1
ATOM 618 C C . THR A 1 82 ? -0.246 -12.789 -9.109 1 98.75 82 THR A C 1
ATOM 620 O O . THR A 1 82 ? 0.807 -12.43 -8.578 1 98.75 82 THR A O 1
ATOM 623 N N . TYR A 1 83 ? -1.341 -12.234 -9 1 98.19 83 TYR A N 1
ATOM 624 C CA . TYR A 1 83 ? -1.698 -11.203 -8.031 1 98.19 83 TYR A CA 1
ATOM 625 C C . TYR A 1 83 ? -3.021 -11.531 -7.352 1 98.19 83 TYR A C 1
ATOM 627 O O . TYR A 1 83 ? -4.047 -11.688 -8.016 1 98.19 83 TYR A O 1
ATOM 635 N N . VAL A 1 84 ? -2.955 -11.703 -6.035 1 98.5 84 VAL A N 1
ATOM 636 C CA . VAL A 1 84 ? -4.16 -12 -5.266 1 98.5 84 VAL A CA 1
ATOM 637 C C . VAL A 1 84 ? -4.301 -11 -4.121 1 98.5 84 VAL A C 1
ATOM 639 O O . VAL A 1 84 ? -3.326 -10.68 -3.438 1 98.5 84 VAL A O 1
ATOM 642 N N . THR A 1 85 ? -5.445 -10.469 -3.943 1 97.44 85 THR A N 1
ATOM 643 C CA . THR A 1 85 ? -5.691 -9.555 -2.834 1 97.44 85 THR A CA 1
ATOM 644 C C . THR A 1 85 ? -6.977 -9.922 -2.102 1 97.44 85 THR A C 1
ATOM 646 O O . THR A 1 85 ? -7.906 -10.469 -2.703 1 97.44 85 THR A O 1
ATOM 649 N N . ALA A 1 86 ? -6.953 -9.703 -0.819 1 96.12 86 ALA A N 1
ATOM 650 C CA . ALA A 1 86 ? -8.141 -9.922 0.001 1 96.12 86 ALA A CA 1
ATOM 651 C C . ALA A 1 86 ? -8.234 -8.898 1.127 1 96.12 86 ALA A C 1
ATOM 653 O O . ALA A 1 86 ? -7.207 -8.469 1.663 1 96.12 86 ALA A O 1
ATOM 654 N N . GLU A 1 87 ? -9.484 -8.594 1.438 1 93.38 87 GLU A N 1
ATOM 655 C CA . GLU A 1 87 ? -9.734 -7.793 2.637 1 93.38 87 GLU A CA 1
ATOM 656 C C . GLU A 1 87 ? -9.625 -8.648 3.898 1 93.38 87 GLU A C 1
ATOM 658 O O . GLU A 1 87 ? -10.023 -9.812 3.898 1 93.38 87 GLU A O 1
ATOM 663 N N . LEU A 1 88 ? -9.055 -7.977 4.855 1 93.69 88 LEU A N 1
ATOM 664 C CA . LEU A 1 88 ? -8.867 -8.656 6.137 1 93.69 88 LEU A CA 1
ATOM 665 C C . LEU A 1 88 ? -9.531 -7.867 7.266 1 93.69 88 LEU A C 1
ATOM 667 O O . LEU A 1 88 ? -9.844 -6.688 7.105 1 93.69 88 LEU A O 1
ATOM 671 N N . GLU A 1 89 ? -9.758 -8.711 8.32 1 91.88 89 GLU A N 1
ATOM 672 C CA . GLU A 1 89 ? -9.977 -8 9.578 1 91.88 89 GLU A CA 1
ATOM 673 C C . GLU A 1 89 ? -8.711 -7.285 10.039 1 91.88 89 GLU A C 1
ATOM 675 O O . GLU A 1 89 ? -7.609 -7.824 9.914 1 91.88 89 GLU A O 1
ATOM 680 N N . PRO A 1 90 ? -8.844 -6.102 10.656 1 91.25 90 PRO A N 1
ATOM 681 C CA . PRO A 1 90 ? -7.684 -5.297 11.047 1 91.25 90 PRO A CA 1
ATOM 682 C C . PRO A 1 90 ? -6.711 -6.066 11.938 1 91.25 90 PRO A C 1
ATOM 684 O O . PRO A 1 90 ? -5.492 -5.93 11.789 1 91.25 90 PRO A O 1
ATOM 687 N N . GLU A 1 91 ? -7.227 -6.891 12.781 1 90.25 91 GLU A N 1
ATOM 688 C CA . GLU A 1 91 ? -6.375 -7.629 13.711 1 90.25 91 GLU A CA 1
ATOM 689 C C . GLU A 1 91 ? -5.465 -8.602 12.969 1 90.25 91 GLU A C 1
ATOM 691 O O . GLU A 1 91 ? -4.34 -8.867 13.406 1 90.25 91 GLU A O 1
ATOM 696 N N . LEU A 1 92 ? -5.93 -9.078 11.844 1 91.69 92 LEU A N 1
ATOM 697 C CA . LEU A 1 92 ? -5.156 -10.039 11.07 1 91.69 92 LEU A CA 1
ATOM 698 C C . LEU A 1 92 ? -4.055 -9.336 10.281 1 91.69 92 LEU A C 1
ATOM 700 O O . LEU A 1 92 ? -2.99 -9.914 10.039 1 91.69 92 LEU A O 1
ATOM 704 N N . ALA A 1 93 ? -4.309 -8.109 9.977 1 92.75 93 ALA A N 1
ATOM 705 C CA . ALA A 1 93 ? -3.355 -7.375 9.148 1 92.75 93 ALA A CA 1
ATOM 706 C C . ALA A 1 93 ? -2.104 -7.012 9.938 1 92.75 93 ALA A C 1
ATOM 708 O O . ALA A 1 93 ? -1.086 -6.621 9.359 1 92.75 93 ALA A O 1
ATOM 709 N N . THR A 1 94 ? -2.16 -7.117 11.234 1 92.56 94 THR A N 1
ATOM 710 C CA . THR A 1 94 ? -0.995 -6.805 12.055 1 92.56 94 THR A CA 1
ATOM 711 C C . THR A 1 94 ? -0.366 -8.078 12.609 1 92.56 94 THR A C 1
ATOM 713 O O . THR A 1 94 ? 0.453 -8.023 13.523 1 92.56 94 THR A O 1
ATOM 716 N N . ASP A 1 95 ? -0.807 -9.25 12.094 1 94.56 95 ASP A N 1
ATOM 717 C CA . ASP A 1 95 ? -0.218 -10.531 12.484 1 94.56 95 ASP A CA 1
ATOM 718 C C . ASP A 1 95 ? 1.139 -10.734 11.812 1 94.56 95 ASP A C 1
ATOM 720 O O . ASP A 1 95 ? 1.224 -10.828 10.586 1 94.56 95 ASP A O 1
ATOM 724 N N . PRO A 1 96 ? 2.223 -10.906 12.648 1 93 96 PRO A N 1
ATOM 725 C CA . PRO A 1 96 ? 3.553 -11.07 12.062 1 93 96 PRO A CA 1
ATOM 726 C C . PRO A 1 96 ? 3.701 -12.383 11.297 1 93 96 PRO A C 1
ATOM 728 O O . PRO A 1 96 ? 4.648 -12.547 10.523 1 93 96 PRO A O 1
ATOM 731 N N . LEU A 1 97 ? 2.725 -13.312 11.484 1 95.12 97 LEU A N 1
ATOM 732 C CA . LEU A 1 97 ? 2.824 -14.617 10.836 1 95.12 97 LEU A CA 1
ATOM 733 C C . LEU A 1 97 ? 2.066 -14.617 9.508 1 95.12 97 LEU A C 1
ATOM 735 O O . LEU A 1 97 ? 2.164 -15.578 8.742 1 95.12 97 LEU A O 1
ATOM 739 N N . LEU A 1 98 ? 1.378 -13.547 9.219 1 96.06 98 LEU A N 1
ATOM 740 C CA . LEU A 1 98 ? 0.483 -13.516 8.07 1 96.06 98 LEU A CA 1
ATOM 741 C C . LEU A 1 98 ? 1.257 -13.734 6.773 1 96.06 98 LEU A C 1
ATOM 743 O O . LEU A 1 98 ? 0.818 -14.492 5.906 1 96.06 98 LEU A O 1
ATOM 747 N N . PRO A 1 99 ? 2.477 -13.148 6.645 1 96.75 99 PRO A N 1
ATOM 748 C CA . PRO A 1 99 ? 3.197 -13.359 5.387 1 96.75 99 PRO A CA 1
ATOM 749 C C . PRO A 1 99 ? 3.551 -14.82 5.145 1 96.75 99 PRO A C 1
ATOM 751 O O . PRO A 1 99 ? 3.373 -15.328 4.031 1 96.75 99 PRO A O 1
ATOM 754 N N . GLY A 1 100 ? 3.975 -15.453 6.16 1 97.12 100 GLY A N 1
ATOM 755 C CA . GLY A 1 100 ? 4.289 -16.875 6.039 1 97.12 100 GLY A CA 1
ATOM 756 C C . GLY A 1 100 ? 3.076 -17.719 5.719 1 97.12 100 GLY A C 1
ATOM 757 O O . GLY A 1 100 ? 3.145 -18.609 4.871 1 97.12 100 GLY A O 1
ATOM 758 N N . VAL A 1 101 ? 1.995 -17.391 6.367 1 97 101 VAL A N 1
ATOM 759 C CA . VAL A 1 101 ? 0.751 -18.125 6.148 1 97 101 VAL A CA 1
ATOM 760 C C . VAL A 1 101 ? 0.282 -17.938 4.707 1 97 101 VAL A C 1
ATOM 762 O O . VAL A 1 101 ? -0.051 -18.906 4.02 1 97 101 VAL A O 1
ATOM 765 N N . GLY A 1 102 ? 0.271 -16.688 4.25 1 97.5 102 GLY A N 1
ATOM 766 C CA . GLY A 1 102 ? -0.13 -16.391 2.881 1 97.5 102 GLY A CA 1
ATOM 767 C C . GLY A 1 102 ? 0.711 -17.125 1.846 1 97.5 102 GLY A C 1
ATOM 768 O O . GLY A 1 102 ? 0.177 -17.688 0.896 1 97.5 102 GLY A O 1
ATOM 769 N N . TRP A 1 103 ? 1.985 -17.109 2.094 1 98.31 103 TRP A N 1
ATOM 770 C CA . TRP A 1 103 ? 2.898 -17.797 1.18 1 98.31 103 TRP A CA 1
ATOM 771 C C . TRP A 1 103 ? 2.65 -19.297 1.186 1 98.31 103 TRP A C 1
ATOM 773 O O . TRP A 1 103 ? 2.635 -19.938 0.129 1 98.31 103 TRP A O 1
ATOM 783 N N . SER A 1 104 ? 2.387 -19.797 2.318 1 98.06 104 SER A N 1
ATOM 784 C CA . SER A 1 104 ? 2.17 -21.234 2.441 1 98.06 104 SER A CA 1
ATOM 785 C C . SER A 1 104 ? 0.875 -21.656 1.755 1 98.06 104 SER A C 1
ATOM 787 O O . SER A 1 104 ? 0.781 -22.766 1.23 1 98.06 104 SER A O 1
ATOM 789 N N . TRP A 1 105 ? -0.143 -20.781 1.767 1 97.88 105 TRP A N 1
ATOM 790 C CA . TRP A 1 105 ? -1.354 -21.094 1.015 1 97.88 105 TRP A CA 1
ATOM 791 C C . TRP A 1 105 ? -1.021 -21.453 -0.432 1 97.88 105 TRP A C 1
ATOM 793 O O . TRP A 1 105 ? -1.541 -22.422 -0.977 1 97.88 105 TRP A O 1
ATOM 803 N N . LEU A 1 106 ? -0.13 -20.672 -0.996 1 98.5 106 LEU A N 1
ATOM 804 C CA . LEU A 1 106 ? 0.223 -20.859 -2.4 1 98.5 106 LEU A CA 1
ATOM 805 C C . LEU A 1 106 ? 1.08 -22.109 -2.586 1 98.5 106 LEU A C 1
ATOM 807 O O . LEU A 1 106 ? 0.757 -22.969 -3.406 1 98.5 106 LEU A O 1
ATOM 811 N N . THR A 1 107 ? 2.133 -22.25 -1.8 1 98.62 107 THR A N 1
ATOM 812 C CA . THR A 1 107 ? 3.057 -23.359 -1.971 1 98.62 107 THR A CA 1
ATOM 813 C C . THR A 1 107 ? 2.369 -24.688 -1.653 1 98.62 107 THR A C 1
ATOM 815 O O . THR A 1 107 ? 2.537 -25.672 -2.379 1 98.62 107 THR A O 1
ATOM 818 N N . ASP A 1 108 ? 1.574 -24.688 -0.607 1 98.31 108 ASP A N 1
ATOM 819 C CA . ASP A 1 108 ? 0.876 -25.906 -0.217 1 98.31 108 ASP A CA 1
ATOM 820 C C . ASP A 1 108 ? -0.134 -26.328 -1.282 1 98.31 108 ASP A C 1
ATOM 822 O O . ASP A 1 108 ? -0.289 -27.516 -1.564 1 98.31 108 ASP A O 1
ATOM 826 N N . ALA A 1 109 ? -0.832 -25.359 -1.828 1 98.5 109 ALA A N 1
ATOM 827 C CA . ALA A 1 109 ? -1.804 -25.672 -2.873 1 98.5 109 ALA A CA 1
ATOM 828 C C . ALA A 1 109 ? -1.117 -26.266 -4.105 1 98.5 109 ALA A C 1
ATOM 830 O O . ALA A 1 109 ? -1.562 -27.281 -4.648 1 98.5 109 ALA A O 1
ATOM 831 N N . LEU A 1 110 ? -0.03 -25.641 -4.543 1 98.75 110 LEU A N 1
ATOM 832 C CA . LEU A 1 110 ? 0.7 -26.141 -5.703 1 98.75 110 LEU A CA 1
ATO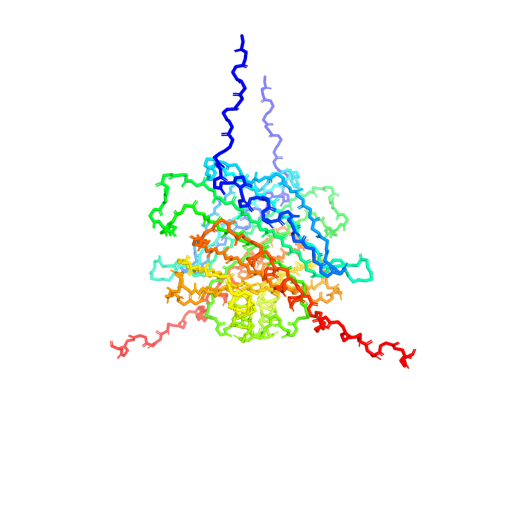M 833 C C . LEU A 1 110 ? 1.198 -27.562 -5.461 1 98.75 110 LEU A C 1
ATOM 835 O O . LEU A 1 110 ? 1.069 -28.422 -6.328 1 98.75 110 LEU A O 1
ATOM 839 N N . ASP A 1 111 ? 1.696 -27.797 -4.258 1 98.62 111 ASP A N 1
ATOM 840 C CA . ASP A 1 111 ? 2.164 -29.125 -3.9 1 98.62 111 ASP A CA 1
ATOM 841 C C . ASP A 1 111 ? 1.012 -30.125 -3.891 1 98.62 111 ASP A C 1
ATOM 843 O O . ASP A 1 111 ? 1.141 -31.234 -4.418 1 98.62 111 ASP A O 1
ATOM 847 N N . GLY A 1 112 ? -0.054 -29.75 -3.344 1 98.19 112 GLY A N 1
ATOM 848 C CA . GLY A 1 112 ? -1.204 -30.625 -3.199 1 98.19 112 GLY A CA 1
ATOM 849 C C . GLY A 1 112 ? -1.787 -31.062 -4.527 1 98.19 112 GLY A C 1
ATOM 850 O O . GLY A 1 112 ? -2.289 -32.188 -4.648 1 98.19 112 GLY A O 1
ATOM 851 N N . TYR A 1 113 ? -1.717 -30.25 -5.516 1 98.19 113 TYR A N 1
ATOM 852 C CA . TYR A 1 113 ? -2.275 -30.562 -6.824 1 98.19 113 TYR A CA 1
ATOM 853 C C . TYR A 1 113 ? -1.206 -31.125 -7.75 1 98.19 113 TYR A C 1
ATOM 855 O O . TYR A 1 113 ? -1.465 -31.375 -8.93 1 98.19 113 TYR A O 1
ATOM 863 N N . GLY A 1 114 ? -0.065 -31.234 -7.184 1 98.38 114 GLY A N 1
ATOM 864 C CA . GLY A 1 114 ? 1.016 -31.797 -7.973 1 98.38 114 GLY A CA 1
ATOM 865 C C . GLY A 1 114 ? 1.487 -30.891 -9.086 1 98.38 114 GLY A C 1
ATOM 866 O O . GLY A 1 114 ? 1.903 -31.359 -10.148 1 98.38 114 GLY A O 1
ATOM 867 N N . ALA A 1 115 ? 1.401 -29.578 -8.883 1 98.69 115 ALA A N 1
ATOM 868 C CA . ALA A 1 115 ? 1.863 -28.609 -9.875 1 98.69 115 ALA A CA 1
ATOM 869 C C . ALA A 1 115 ? 3.375 -28.422 -9.789 1 98.69 115 ALA A C 1
ATOM 871 O O . ALA A 1 115 ? 3.859 -27.562 -9.039 1 98.69 115 ALA A O 1
ATOM 872 N N . GLU A 1 116 ? 4.078 -29.188 -10.586 1 98.25 116 GLU A N 1
ATOM 873 C CA . GLU A 1 116 ? 5.531 -29.078 -10.594 1 98.25 116 GLU A CA 1
ATOM 874 C C . GLU A 1 116 ? 5.992 -27.734 -11.141 1 98.25 116 GLU A C 1
ATOM 876 O O . GLU A 1 116 ? 5.438 -27.234 -12.117 1 98.25 116 GLU A O 1
ATOM 881 N N . ARG A 1 117 ? 7.047 -27.172 -10.438 1 98.44 117 ARG A N 1
ATOM 882 C CA . ARG A 1 117 ? 7.426 -25.812 -10.797 1 98.44 117 ARG A CA 1
ATOM 883 C C . ARG A 1 117 ? 8.898 -25.562 -10.492 1 98.44 117 ARG A C 1
ATOM 885 O O . ARG A 1 117 ? 9.523 -26.312 -9.75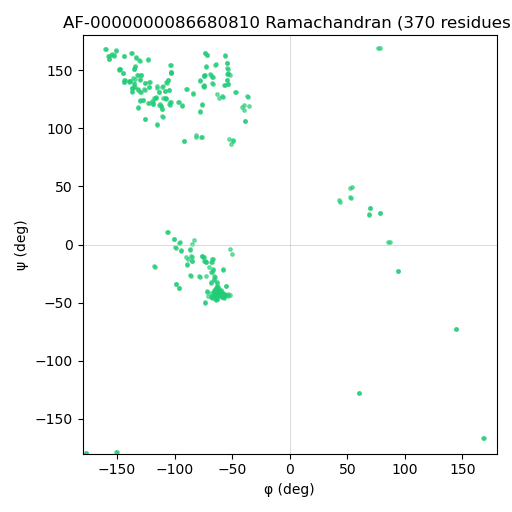 1 98.44 117 ARG A O 1
ATOM 892 N N . ARG A 1 118 ? 9.328 -24.5 -11.133 1 97.25 118 ARG A N 1
ATOM 893 C CA . ARG A 1 118 ? 10.68 -23.984 -10.922 1 97.25 118 ARG A CA 1
ATOM 894 C C . ARG A 1 118 ? 10.656 -22.469 -10.734 1 97.25 118 ARG A C 1
ATOM 896 O O . ARG A 1 118 ? 9.648 -21.828 -11.008 1 97.25 118 ARG A O 1
ATOM 903 N N . ALA A 1 119 ? 11.789 -22.016 -10.156 1 97.94 119 ALA A N 1
ATOM 904 C CA . ALA A 1 119 ? 12.078 -20.578 -10.109 1 97.94 119 ALA A CA 1
ATOM 905 C C . ALA A 1 119 ? 10.906 -19.797 -9.508 1 97.94 119 ALA A C 1
ATOM 907 O O . ALA A 1 119 ? 10.461 -18.797 -10.07 1 97.94 119 ALA A O 1
ATOM 908 N N . MET A 1 120 ? 10.469 -20.344 -8.344 1 98.44 120 MET A N 1
ATOM 909 C CA . MET A 1 120 ? 9.32 -19.719 -7.691 1 98.44 120 MET A CA 1
ATOM 910 C C . MET A 1 120 ? 9.773 -18.625 -6.727 1 98.44 120 MET A C 1
ATOM 912 O O . MET A 1 120 ? 10.711 -18.828 -5.953 1 98.44 120 MET A O 1
ATOM 916 N N . GLY A 1 121 ? 9.133 -17.469 -6.781 1 98.19 121 GLY A N 1
ATOM 917 C CA . GLY A 1 121 ? 9.344 -16.375 -5.855 1 98.19 121 GLY A CA 1
ATOM 918 C C . GLY A 1 121 ? 8.156 -15.422 -5.777 1 98.19 121 GLY A C 1
ATOM 919 O O . GLY A 1 121 ? 7.285 -15.438 -6.648 1 98.19 121 GLY A O 1
ATOM 920 N N . GLY A 1 122 ? 8.102 -14.68 -4.688 1 98.31 122 GLY A N 1
ATOM 921 C CA . GLY A 1 122 ? 6.996 -13.742 -4.57 1 98.31 122 GLY A CA 1
ATOM 922 C C . GLY A 1 122 ? 7.074 -12.883 -3.324 1 98.31 122 GLY A C 1
ATOM 923 O O . GLY A 1 122 ? 8.055 -12.938 -2.584 1 98.31 122 GLY A O 1
ATOM 924 N N . THR A 1 123 ? 6.066 -12.039 -3.217 1 98.25 123 THR A N 1
ATOM 925 C CA . THR A 1 123 ? 5.953 -11.102 -2.109 1 98.25 123 THR A CA 1
ATOM 926 C C . THR A 1 123 ? 4.551 -11.141 -1.506 1 98.25 123 THR A C 1
ATOM 928 O O . THR A 1 123 ? 3.557 -11.195 -2.234 1 98.25 123 THR A O 1
ATOM 931 N N . VAL A 1 124 ? 4.582 -11.203 -0.169 1 98.31 124 VAL A N 1
ATOM 932 C CA . VAL A 1 124 ? 3.332 -10.992 0.555 1 98.31 124 VAL A CA 1
ATOM 933 C C . VAL A 1 124 ? 3.352 -9.633 1.24 1 98.31 124 VAL A C 1
ATOM 935 O O . VAL A 1 124 ? 4.297 -9.305 1.96 1 98.31 124 VAL A O 1
ATOM 938 N N . THR A 1 125 ? 2.312 -8.82 0.956 1 97.88 125 THR A N 1
ATOM 939 C CA . THR A 1 125 ? 2.217 -7.469 1.505 1 97.88 125 THR A CA 1
ATOM 940 C C . THR A 1 125 ? 0.96 -7.32 2.359 1 97.88 125 THR A C 1
ATOM 942 O O . THR A 1 125 ? -0.14 -7.66 1.92 1 97.88 125 THR A O 1
ATOM 945 N N . GLN A 1 126 ? 1.167 -6.945 3.564 1 97.56 126 GLN A N 1
ATOM 946 C CA . GLN A 1 126 ? 0.04 -6.609 4.426 1 97.56 126 GLN A CA 1
ATOM 947 C C . GLN A 1 126 ? -0.048 -5.105 4.656 1 97.56 126 GLN A C 1
ATOM 949 O O . GLN A 1 126 ? 0.972 -4.438 4.844 1 97.56 126 GLN A O 1
ATOM 954 N N . THR A 1 127 ? -1.243 -4.598 4.645 1 97.56 127 THR A N 1
ATOM 955 C CA . THR A 1 127 ? -1.479 -3.162 4.773 1 97.56 127 THR A CA 1
ATOM 956 C C . THR A 1 127 ? -2.615 -2.889 5.754 1 97.56 127 THR A C 1
ATOM 958 O O . THR A 1 127 ? -3.641 -3.574 5.734 1 97.56 127 THR A O 1
ATOM 961 N N . LEU A 1 128 ? -2.412 -1.922 6.613 1 97.5 128 LEU A N 1
ATOM 962 C CA . LEU A 1 128 ? -3.434 -1.402 7.516 1 97.5 128 LEU A CA 1
ATOM 963 C C . LEU A 1 128 ? -3.541 0.115 7.402 1 97.5 128 LEU A C 1
ATOM 965 O O . LEU A 1 128 ? -2.541 0.824 7.543 1 97.5 128 LEU A O 1
ATOM 969 N N . SER A 1 129 ? -4.723 0.576 7.113 1 97.69 129 SER A N 1
ATOM 970 C CA . SER A 1 129 ? -4.98 2.008 6.996 1 97.69 129 SER A CA 1
ATOM 971 C C . SER A 1 129 ? -6.012 2.467 8.023 1 97.69 129 SER A C 1
ATOM 973 O O . SER A 1 129 ? -7.148 1.996 8.023 1 97.69 129 SER A O 1
ATOM 975 N N . THR A 1 130 ? -5.609 3.379 8.844 1 97.56 130 THR A N 1
ATOM 976 C CA . THR A 1 130 ? -6.473 3.881 9.906 1 97.56 130 THR A CA 1
ATOM 977 C C . THR A 1 130 ? -6.793 5.359 9.695 1 97.56 130 THR A C 1
ATOM 979 O O . THR A 1 130 ? -5.895 6.16 9.43 1 97.56 130 THR A O 1
ATOM 982 N N . ARG A 1 131 ? -8.031 5.66 9.891 1 97.69 131 ARG A N 1
ATOM 983 C CA . ARG A 1 131 ? -8.492 7.023 9.648 1 97.69 131 ARG A CA 1
ATOM 984 C C . ARG A 1 131 ? -8.68 7.777 10.953 1 97.69 131 ARG A C 1
ATOM 986 O O . ARG A 1 131 ? -9.07 7.191 11.969 1 97.69 131 ARG A O 1
ATOM 993 N N . PHE A 1 132 ? -8.453 9.086 10.93 1 98.06 132 PHE A N 1
ATOM 994 C CA . PHE A 1 132 ? -8.523 9.93 12.117 1 98.06 132 PHE A CA 1
ATOM 995 C C . PHE A 1 132 ? -9.227 11.25 11.805 1 98.06 132 PHE A C 1
ATOM 997 O O . PHE A 1 132 ? -9.32 11.648 10.641 1 98.06 132 PHE A O 1
ATOM 1004 N N . GLY A 1 133 ? -9.609 11.922 12.914 1 96.69 133 GLY A N 1
ATOM 1005 C CA . GLY A 1 133 ? -10.188 13.25 12.781 1 96.69 133 GLY A CA 1
ATOM 1006 C C . GLY A 1 133 ? -11.461 13.258 11.961 1 96.69 133 GLY A C 1
ATOM 1007 O O . GLY A 1 133 ? -12.367 12.461 12.203 1 96.69 133 GLY A O 1
ATOM 1008 N N . ALA A 1 134 ? -11.438 14.156 10.961 1 94.38 134 ALA A N 1
ATOM 1009 C CA . ALA A 1 134 ? -12.633 14.367 10.148 1 94.38 134 ALA A CA 1
ATOM 1010 C C . ALA A 1 134 ? -12.938 13.141 9.289 1 94.38 134 ALA A C 1
ATOM 1012 O O . ALA A 1 134 ? -14.039 13.008 8.75 1 94.38 134 ALA A O 1
ATOM 1013 N N . LEU A 1 135 ? -12.008 12.297 9.18 1 92.88 135 LEU A N 1
ATOM 1014 C CA . LEU A 1 135 ? -12.195 11.102 8.359 1 92.88 135 LEU A CA 1
ATOM 1015 C C . LEU A 1 135 ? -12.547 9.898 9.227 1 92.88 135 LEU A C 1
ATOM 1017 O O . LEU A 1 135 ? -12.797 8.812 8.703 1 92.88 135 LEU A O 1
ATOM 1021 N N . ALA A 1 136 ? -12.562 10.18 10.555 1 88.94 136 ALA A N 1
ATOM 1022 C CA . ALA A 1 136 ? -12.805 9.07 11.469 1 88.94 136 ALA A CA 1
ATOM 1023 C C . ALA A 1 136 ? -14.203 8.484 11.266 1 88.94 136 ALA A C 1
ATOM 1025 O O . ALA A 1 136 ? -15.109 9.172 10.805 1 88.94 136 ALA A O 1
ATOM 1026 N N . GLY A 1 137 ? -14.391 7.148 11.648 1 86.56 137 GLY A N 1
ATOM 1027 C CA . GLY A 1 137 ? -15.688 6.504 11.539 1 86.56 137 GLY A CA 1
ATOM 1028 C C . GLY A 1 137 ? -15.594 5.039 11.148 1 86.56 137 GLY A C 1
ATOM 1029 O O . GLY A 1 137 ? -15.758 4.152 11.984 1 86.56 137 GLY A O 1
ATOM 1030 N N . PRO A 1 138 ? -15.227 4.883 9.781 1 83 138 PRO A N 1
ATOM 1031 C CA . PRO A 1 138 ? -15.117 3.479 9.375 1 83 138 PRO A CA 1
ATOM 1032 C C . PRO A 1 138 ? -13.945 2.762 10.031 1 83 138 PRO A C 1
ATOM 1034 O O . PRO A 1 138 ? -12.961 3.398 10.406 1 83 138 PRO A O 1
ATOM 1037 N N . PRO A 1 139 ? -14.234 1.45 10.281 1 85.06 139 PRO A N 1
ATOM 1038 C CA . PRO A 1 139 ? -13.078 0.687 10.766 1 85.06 139 PRO A CA 1
ATOM 1039 C C . PRO A 1 139 ? -11.875 0.79 9.844 1 85.06 139 PRO A C 1
ATOM 1041 O O . PRO A 1 139 ? -12.023 1.106 8.656 1 85.06 139 PRO A O 1
ATOM 1044 N N . PRO A 1 140 ? -10.781 0.564 10.477 1 88.62 140 PRO A N 1
ATOM 1045 C CA . PRO A 1 140 ? -9.578 0.557 9.633 1 88.62 140 PRO A CA 1
ATOM 1046 C C . PRO A 1 140 ? -9.68 -0.418 8.469 1 88.62 140 PRO A C 1
ATOM 1048 O O . PRO A 1 140 ? -10.258 -1.499 8.609 1 88.62 140 PRO A O 1
ATOM 1051 N N . ALA A 1 141 ? -9.156 0.024 7.359 1 93.62 141 ALA A N 1
ATOM 1052 C CA . ALA A 1 141 ? -9.062 -0.841 6.188 1 93.62 141 ALA A CA 1
ATOM 1053 C C . ALA A 1 141 ? -7.805 -1.709 6.25 1 93.62 141 ALA A C 1
ATOM 1055 O O . ALA A 1 141 ? -6.715 -1.214 6.543 1 93.62 141 ALA A O 1
ATOM 1056 N N . ALA A 1 142 ? -8.07 -2.973 6.039 1 96.38 142 ALA A N 1
ATOM 1057 C CA . ALA A 1 142 ? -6.953 -3.918 6.098 1 96.38 142 ALA A CA 1
ATOM 1058 C C . ALA A 1 142 ? -7.004 -4.898 4.93 1 96.38 142 ALA A C 1
ATOM 1060 O O . ALA A 1 142 ? -8.078 -5.371 4.551 1 96.38 142 ALA A O 1
ATOM 1061 N N . ASP A 1 143 ? -5.824 -5.148 4.383 1 96.69 143 ASP A N 1
ATOM 1062 C CA . ASP A 1 143 ? -5.793 -6.105 3.281 1 96.69 143 ASP A CA 1
ATOM 1063 C C . ASP A 1 143 ? -4.453 -6.832 3.223 1 96.69 143 ASP A C 1
ATOM 1065 O O . ASP A 1 143 ? -3.508 -6.461 3.92 1 96.69 143 ASP A O 1
ATOM 1069 N N . MET A 1 144 ? -4.473 -7.891 2.432 1 97.5 144 MET A N 1
ATOM 1070 C CA . MET A 1 144 ? -3.262 -8.625 2.07 1 97.5 144 MET A CA 1
ATOM 1071 C C . MET A 1 144 ? -3.164 -8.805 0.559 1 97.5 144 MET A C 1
ATOM 1073 O O . MET A 1 144 ? -4.184 -8.875 -0.129 1 97.5 144 MET A O 1
ATOM 1077 N N . GLU A 1 145 ? -1.946 -8.766 0.145 1 98.38 145 GLU A N 1
ATOM 1078 C CA . GLU A 1 145 ? -1.66 -9.008 -1.267 1 98.38 145 GLU A CA 1
ATOM 1079 C C . GLU A 1 145 ? -0.564 -10.055 -1.438 1 98.38 145 GLU A C 1
ATOM 1081 O O . GLU A 1 145 ? 0.454 -10.016 -0.745 1 98.38 145 GLU A O 1
ATOM 1086 N N . ILE A 1 146 ? -0.81 -11.008 -2.285 1 98.56 146 ILE A N 1
ATOM 1087 C CA . ILE A 1 146 ? 0.197 -11.977 -2.703 1 98.56 146 ILE A CA 1
ATOM 1088 C C . ILE A 1 146 ? 0.569 -11.734 -4.164 1 98.56 146 ILE A C 1
ATOM 1090 O O . ILE A 1 146 ? -0.276 -11.852 -5.055 1 98.56 146 ILE A O 1
ATOM 1094 N N . ARG A 1 147 ? 1.807 -11.383 -4.422 1 98.62 147 ARG A N 1
ATOM 1095 C CA . ARG A 1 147 ? 2.379 -11.344 -5.762 1 98.62 147 ARG A CA 1
ATOM 1096 C C . ARG A 1 147 ? 3.441 -12.43 -5.934 1 98.62 147 ARG A C 1
ATOM 1098 O O . ARG A 1 147 ? 4.434 -12.453 -5.203 1 98.62 147 ARG A O 1
ATOM 1105 N N . ALA A 1 148 ? 3.18 -13.297 -6.863 1 98.69 148 ALA A N 1
ATOM 1106 C CA . ALA A 1 148 ? 4.113 -14.414 -7.027 1 98.69 148 ALA A CA 1
ATOM 1107 C C . ALA A 1 148 ? 4.258 -14.797 -8.492 1 98.69 148 ALA A C 1
ATOM 1109 O O . ALA A 1 148 ? 3.428 -14.422 -9.328 1 98.69 148 ALA A O 1
ATOM 1110 N N . SER A 1 149 ? 5.344 -15.523 -8.75 1 98.69 149 SER A N 1
ATOM 1111 C CA . SER A 1 149 ? 5.559 -16.094 -10.07 1 98.69 149 SER A CA 1
ATOM 1112 C C . SER A 1 149 ? 6.316 -17.422 -9.984 1 98.69 149 SER A C 1
ATOM 1114 O O . SER A 1 149 ? 7.078 -17.641 -9.047 1 98.69 149 SER A O 1
ATOM 1116 N N . TRP A 1 150 ? 6.055 -18.234 -10.93 1 98.81 150 TRP A N 1
ATOM 1117 C CA . TRP A 1 150 ? 6.762 -19.516 -11.031 1 98.81 150 TRP A CA 1
ATOM 1118 C C . TRP A 1 150 ? 6.711 -20.047 -12.461 1 98.81 150 TRP A C 1
ATOM 1120 O O . TRP A 1 150 ? 5.91 -19.594 -13.281 1 98.81 150 TRP A O 1
ATOM 1130 N N . THR A 1 151 ? 7.609 -20.969 -12.719 1 98.69 151 THR A N 1
ATOM 1131 C CA . THR A 1 151 ? 7.691 -21.594 -14.039 1 98.69 151 THR A CA 1
ATOM 1132 C C . THR A 1 151 ? 7.086 -22.984 -14.023 1 98.69 151 THR A C 1
ATOM 1134 O O . THR A 1 151 ? 7.492 -23.844 -13.227 1 98.69 151 THR A O 1
ATOM 1137 N N . ALA A 1 152 ? 6.07 -23.219 -14.898 1 98.62 152 ALA A N 1
ATOM 1138 C CA . ALA A 1 152 ? 5.539 -24.562 -15.07 1 98.62 152 ALA A CA 1
ATOM 1139 C C . ALA A 1 152 ? 6.5 -25.438 -15.867 1 98.62 152 ALA A C 1
ATOM 1141 O O . ALA A 1 152 ? 7.094 -24.984 -16.844 1 98.62 152 ALA A O 1
ATOM 1142 N N . VAL A 1 153 ? 6.57 -26.719 -15.539 1 97.5 153 VAL A N 1
ATOM 1143 C CA . VAL A 1 153 ? 7.559 -27.578 -16.188 1 97.5 153 VAL A CA 1
ATOM 1144 C C . VAL A 1 153 ? 6.969 -28.188 -17.453 1 97.5 153 VAL A C 1
ATOM 1146 O O . VAL A 1 153 ? 7.703 -28.719 -18.281 1 97.5 153 VAL A O 1
ATOM 1149 N N . ASP A 1 154 ? 5.676 -28.141 -17.562 1 96.81 154 ASP A N 1
ATOM 1150 C CA . ASP A 1 154 ? 5.023 -28.594 -18.781 1 96.81 154 ASP A CA 1
ATOM 1151 C C . ASP A 1 154 ? 3.713 -27.844 -19.016 1 96.81 154 ASP A C 1
ATOM 1153 O O . ASP A 1 154 ? 3.352 -26.969 -18.25 1 96.81 154 ASP A O 1
ATOM 1157 N N . ALA A 1 155 ? 3.035 -28.219 -20.109 1 97.94 155 ALA A N 1
ATOM 1158 C CA . ALA A 1 155 ? 1.895 -27.422 -20.578 1 97.94 155 ALA A CA 1
ATOM 1159 C C . ALA A 1 155 ? 0.61 -27.859 -19.875 1 97.94 155 ALA A C 1
ATOM 1161 O O . ALA A 1 155 ? -0.451 -27.266 -20.094 1 97.94 155 ALA A O 1
ATOM 1162 N N . ASP A 1 156 ? 0.705 -28.891 -19.078 1 98.38 156 ASP A N 1
ATOM 1163 C CA . ASP A 1 156 ? -0.473 -29.25 -18.281 1 98.38 156 ASP A CA 1
ATOM 1164 C C . ASP A 1 156 ? -0.645 -28.297 -17.094 1 98.38 156 ASP A C 1
ATOM 1166 O O . ASP A 1 156 ? -0.171 -28.578 -16 1 98.38 156 ASP A O 1
ATOM 1170 N N . LEU A 1 157 ? -1.44 -27.266 -17.359 1 98.81 157 LEU A N 1
ATOM 1171 C CA . LEU A 1 157 ? -1.515 -26.188 -16.375 1 98.81 157 LEU A CA 1
ATOM 1172 C C . LEU A 1 157 ? -2.771 -26.312 -15.523 1 98.81 157 LEU A C 1
ATOM 1174 O O . LEU A 1 157 ? -3.018 -25.5 -14.641 1 98.81 157 LEU A O 1
ATOM 1178 N N . ALA A 1 158 ? -3.553 -27.406 -15.719 1 98.75 158 ALA A N 1
ATOM 1179 C CA . ALA A 1 158 ? -4.766 -27.578 -14.93 1 98.75 158 ALA A CA 1
ATOM 1180 C C . ALA A 1 158 ? -4.438 -27.672 -13.438 1 98.75 158 ALA A C 1
ATOM 1182 O O . ALA A 1 158 ? -5.082 -27.016 -12.617 1 98.75 158 ALA A O 1
ATOM 1183 N N . PRO A 1 159 ? -3.338 -28.391 -13.062 1 98.75 159 PRO A N 1
ATOM 1184 C CA . PRO A 1 159 ? -3.004 -28.406 -11.633 1 98.75 159 PRO A CA 1
ATOM 1185 C C . PRO A 1 159 ? -2.652 -27.031 -11.086 1 98.75 159 PRO A C 1
ATOM 1187 O O . PRO A 1 159 ? -2.98 -26.719 -9.938 1 98.75 159 PRO A O 1
ATOM 1190 N N . HIS A 1 160 ? -1.989 -26.219 -11.883 1 98.88 160 HIS A N 1
ATOM 1191 C CA . HIS A 1 160 ? -1.602 -24.875 -11.453 1 98.88 160 HIS A CA 1
ATOM 1192 C C . HIS A 1 160 ? -2.824 -24 -11.227 1 98.88 160 HIS A C 1
ATOM 1194 O O . HIS A 1 160 ? -2.896 -23.281 -10.227 1 98.88 160 HIS A O 1
ATOM 1200 N N . LEU A 1 161 ? -3.811 -24.109 -12.125 1 98.88 161 LEU A N 1
ATOM 1201 C CA . LEU A 1 161 ? -5.012 -23.297 -11.961 1 98.88 161 LEU A CA 1
ATOM 1202 C C . LEU A 1 161 ? -5.852 -23.797 -10.797 1 98.88 161 LEU A C 1
ATOM 1204 O O . LEU A 1 161 ? -6.41 -22.984 -10.039 1 98.88 161 LEU A O 1
ATOM 1208 N N . ASN A 1 162 ? -5.938 -25.062 -10.672 1 98.56 162 ASN A N 1
ATOM 1209 C CA . ASN A 1 162 ? -6.656 -25.594 -9.516 1 98.56 162 ASN A CA 1
ATOM 1210 C C . ASN A 1 162 ? -6.035 -25.125 -8.203 1 98.56 162 ASN A C 1
ATOM 1212 O O . ASN A 1 162 ? -6.754 -24.734 -7.281 1 98.56 162 ASN A O 1
ATOM 1216 N N . ALA A 1 163 ? -4.746 -25.172 -8.148 1 98.62 163 ALA A N 1
ATOM 1217 C CA . ALA A 1 163 ? -4.039 -24.688 -6.965 1 98.62 163 ALA A CA 1
ATOM 1218 C C . ALA A 1 163 ? -4.32 -23.203 -6.723 1 98.62 163 ALA A C 1
ATOM 1220 O O . ALA A 1 163 ? -4.559 -22.797 -5.586 1 98.62 163 ALA A O 1
ATOM 1221 N N . TRP A 1 164 ? -4.309 -22.469 -7.746 1 98.75 164 TRP A N 1
ATOM 1222 C CA . TRP A 1 164 ? -4.551 -21.031 -7.656 1 98.75 164 TRP A CA 1
ATOM 1223 C C . TRP A 1 164 ? -5.961 -20.75 -7.152 1 98.75 164 TRP A C 1
ATOM 1225 O O . TRP A 1 164 ? -6.168 -19.844 -6.332 1 98.75 164 TRP A O 1
ATOM 1235 N N . CYS A 1 165 ? -6.922 -21.516 -7.609 1 98.06 165 CYS A N 1
ATOM 1236 C CA . CYS A 1 165 ? -8.289 -21.391 -7.109 1 98.06 165 CYS A CA 1
ATOM 1237 C C . CYS A 1 165 ? -8.352 -21.703 -5.621 1 98.06 165 CYS A C 1
ATOM 1239 O O . CYS A 1 165 ? -9.094 -21.062 -4.879 1 98.06 165 CYS A O 1
ATOM 1241 N N . GLU A 1 166 ? -7.578 -22.641 -5.195 1 97.44 166 GLU A N 1
ATOM 1242 C CA . GLU A 1 166 ? -7.504 -22.969 -3.773 1 97.44 166 GLU A CA 1
ATOM 1243 C C . GLU A 1 166 ? -6.934 -21.797 -2.975 1 97.44 166 GLU A C 1
ATOM 1245 O O . GLU A 1 166 ? -7.387 -21.516 -1.862 1 97.44 166 GLU A O 1
ATOM 1250 N N . VAL A 1 167 ? -5.977 -21.141 -3.51 1 98.06 167 VAL A N 1
ATOM 1251 C CA . VAL A 1 167 ? -5.398 -19.969 -2.855 1 98.06 167 VAL A CA 1
ATOM 1252 C C . VAL A 1 167 ? -6.457 -18.891 -2.705 1 98.06 167 VAL A C 1
ATOM 1254 O O . VAL A 1 167 ? -6.574 -18.266 -1.645 1 98.06 167 VAL A O 1
ATOM 1257 N N . LEU A 1 168 ? -7.234 -18.688 -3.764 1 97.62 168 LEU A N 1
ATOM 1258 C CA . LEU A 1 168 ? -8.328 -17.719 -3.691 1 97.62 168 LEU A CA 1
ATOM 1259 C C . LEU A 1 168 ? -9.289 -18.062 -2.557 1 97.62 168 LEU A C 1
ATOM 1261 O O . LEU A 1 168 ? -9.68 -17.203 -1.778 1 97.62 168 LEU A O 1
ATOM 1265 N N . ALA A 1 169 ? -9.617 -19.312 -2.494 1 95.25 169 ALA A N 1
ATOM 1266 C CA . ALA A 1 169 ? -10.547 -19.766 -1.465 1 95.25 169 ALA A CA 1
ATOM 1267 C C . ALA A 1 169 ? -9.961 -19.562 -0.07 1 95.25 169 ALA A C 1
ATOM 1269 O O . ALA A 1 169 ? -10.656 -19.094 0.834 1 95.25 169 ALA A O 1
ATOM 1270 N N . SER A 1 170 ? -8.711 -19.891 0.088 1 94.88 170 SER A N 1
ATOM 1271 C CA . SER A 1 170 ? -8.031 -19.766 1.375 1 94.88 170 SER A CA 1
ATOM 1272 C C . SER A 1 170 ? -7.949 -18.312 1.809 1 94.88 170 SER A C 1
ATOM 1274 O O . SER A 1 170 ? -8.227 -17.984 2.965 1 94.88 170 SER A O 1
ATOM 1276 N N . THR A 1 171 ? -7.59 -17.453 0.873 1 94 171 THR A N 1
ATOM 1277 C CA . THR A 1 171 ? -7.434 -16.031 1.166 1 94 171 THR A CA 1
ATOM 1278 C C . THR A 1 171 ? -8.773 -15.406 1.556 1 94 171 THR A C 1
ATOM 1280 O O . THR A 1 171 ? -8.82 -14.469 2.359 1 94 171 THR A O 1
ATOM 1283 N N . ALA A 1 172 ? -9.82 -15.992 1.039 1 92.75 172 ALA A N 1
ATOM 1284 C CA . ALA A 1 172 ? -11.172 -15.523 1.346 1 92.75 172 ALA A CA 1
ATOM 1285 C C . ALA A 1 172 ? -11.688 -16.141 2.639 1 92.75 172 ALA A C 1
ATOM 1287 O O . ALA A 1 172 ? -12.766 -15.781 3.121 1 92.75 172 ALA A O 1
ATOM 1288 N N . GLY A 1 173 ? -11.055 -17.078 3.168 1 90.12 173 GLY A N 1
ATOM 1289 C CA . GLY A 1 173 ? -11.484 -17.734 4.395 1 90.12 173 GLY A CA 1
ATOM 1290 C C . GLY A 1 173 ? -12.602 -18.734 4.176 1 90.12 173 GLY A C 1
ATOM 1291 O O . GLY A 1 173 ? -13.406 -18.984 5.074 1 90.12 173 GLY A O 1
ATOM 1292 N N . LEU A 1 174 ? -12.664 -19.281 2.998 1 89 174 LEU A N 1
ATOM 1293 C CA . LEU A 1 174 ? -13.695 -20.281 2.732 1 89 174 LEU A CA 1
ATOM 1294 C C . LEU A 1 174 ? -13.359 -21.594 3.412 1 89 174 LEU A C 1
ATOM 1296 O O . LEU A 1 174 ? -12.195 -21.984 3.492 1 89 174 LEU A O 1
ATOM 1300 N N . PRO A 1 175 ? -14.383 -22.266 3.838 1 84.44 175 PRO A N 1
ATOM 1301 C CA . PRO A 1 175 ? -14.148 -23.609 4.344 1 84.44 175 PRO A CA 1
ATOM 1302 C C . PRO A 1 175 ? -13.812 -24.609 3.234 1 84.44 175 PRO A C 1
ATOM 1304 O O . PRO A 1 175 ? -13.961 -24.297 2.051 1 84.44 175 PRO A O 1
ATOM 1307 N N . PRO A 1 176 ? -13.227 -25.766 3.686 1 81.88 176 PRO A N 1
ATOM 1308 C CA . PRO A 1 176 ? -13.016 -26.797 2.666 1 81.88 176 PRO A CA 1
ATOM 1309 C C . PRO A 1 176 ? -14.297 -27.141 1.905 1 81.88 176 PRO A C 1
ATOM 1311 O O . PRO A 1 176 ? -15.398 -26.969 2.434 1 81.88 176 PRO A O 1
ATOM 1314 N N . PRO A 1 177 ? -14.047 -27.469 0.611 1 75.25 177 PRO A N 1
ATOM 1315 C CA . PRO A 1 177 ? -15.234 -27.812 -0.176 1 75.25 177 PRO A CA 1
ATOM 1316 C C . PRO A 1 177 ? -16.078 -28.906 0.483 1 75.25 177 PRO A C 1
ATOM 1318 O O . PRO A 1 177 ? -15.547 -29.828 1.087 1 75.25 177 PRO A O 1
ATOM 1321 N N . GLY A 1 178 ? -17.453 -28.719 0.454 1 69.75 178 GLY A N 1
ATOM 1322 C CA . GLY A 1 178 ? -18.375 -29.719 0.984 1 69.75 178 GLY A CA 1
ATOM 1323 C C . GLY A 1 178 ? -18.766 -29.453 2.43 1 69.75 178 GLY A C 1
ATOM 1324 O O . GLY A 1 178 ? -19.719 -30.047 2.936 1 69.75 178 GLY A O 1
ATOM 1325 N N . VAL A 1 179 ? -17.938 -28.703 3.17 1 63.06 179 VAL A N 1
ATOM 1326 C CA . VAL A 1 179 ? -18.234 -28.391 4.566 1 63.06 179 VAL A CA 1
ATOM 1327 C C . VAL A 1 179 ? -19 -27.078 4.656 1 63.06 179 VAL A C 1
ATOM 1329 O O . VAL A 1 179 ? -18.562 -26.062 4.113 1 63.06 179 VAL A O 1
ATOM 1332 N N . THR A 1 180 ? -20.375 -27.094 4.598 1 54.03 180 THR A N 1
ATOM 1333 C CA . THR A 1 180 ? -21.188 -25.891 4.734 1 54.03 180 THR A CA 1
ATOM 1334 C C . THR A 1 180 ? -21 -25.266 6.113 1 54.03 180 THR A C 1
ATOM 1336 O O . THR A 1 180 ? -20.844 -25.984 7.105 1 54.03 180 THR A O 1
ATOM 1339 N N . GLU A 1 181 ? -20.719 -24 6.113 1 52.97 181 GLU A N 1
ATOM 1340 C CA . GLU A 1 181 ? -20.688 -23.312 7.402 1 52.97 181 GLU A CA 1
ATOM 1341 C C . GLU A 1 181 ? -22 -23.547 8.172 1 52.97 181 GLU A C 1
ATOM 1343 O O . GLU A 1 181 ? -23.078 -23.266 7.66 1 52.97 181 GLU A O 1
ATOM 1348 N N . LEU A 1 182 ? -22.188 -24.484 8.969 1 41.06 182 LEU A N 1
ATOM 1349 C CA . LEU A 1 182 ? -23.328 -24.641 9.875 1 41.06 182 LEU A CA 1
ATOM 1350 C C . LEU A 1 182 ? -23.531 -23.391 10.711 1 41.06 182 LEU A C 1
ATOM 1352 O O . LEU A 1 182 ? -24.438 -23.328 11.547 1 41.06 182 LEU A O 1
ATOM 1356 N N . ALA A 1 183 ? -22.797 -22.5 10.648 1 41.53 183 ALA A N 1
ATOM 1357 C CA . ALA A 1 183 ? -23.031 -21.5 11.688 1 41.53 183 ALA A CA 1
ATOM 1358 C C . ALA A 1 183 ? -24.328 -20.734 11.43 1 41.53 183 ALA A C 1
ATOM 1360 O O . ALA A 1 183 ? -24.938 -20.219 12.367 1 41.53 183 ALA A O 1
ATOM 1361 N N . ASP A 1 184 ? -24.625 -20.312 10.25 1 38.59 184 ASP A N 1
ATOM 1362 C CA . ASP A 1 184 ? -25.641 -19.25 10.297 1 38.59 184 ASP A CA 1
ATOM 1363 C C . ASP A 1 184 ? -27.016 -19.812 10.602 1 38.59 184 ASP A C 1
ATOM 1365 O O . ASP A 1 184 ? -28.016 -19.094 10.516 1 38.59 184 ASP A O 1
ATOM 1369 N N . ARG A 1 185 ? -27.328 -21.172 10.602 1 36.22 185 ARG A N 1
ATOM 1370 C CA . ARG A 1 185 ? -28.75 -21.391 10.852 1 36.22 185 ARG A CA 1
ATOM 1371 C C . ARG A 1 185 ? -29.109 -21.047 12.297 1 36.22 185 ARG A C 1
ATOM 1373 O O . ARG A 1 185 ? -30.266 -21.203 12.703 1 36.22 185 ARG A O 1
ATOM 1380 N N . ARG A 1 186 ? -28.297 -20.969 13.195 1 32.44 186 ARG A N 1
ATOM 1381 C CA . ARG A 1 186 ? -28.906 -20.75 14.5 1 32.44 186 ARG A CA 1
ATOM 1382 C C . ARG A 1 186 ? -29.172 -19.266 14.742 1 32.44 186 ARG A C 1
ATOM 1384 O O . ARG A 1 186 ? -29.719 -18.875 15.773 1 32.44 186 ARG A O 1
ATOM 1391 N N . ALA A 1 187 ? -28.922 -18.328 13.945 1 27.89 187 ALA A N 1
ATOM 1392 C CA . ALA A 1 187 ? -29.391 -17.031 14.406 1 27.89 187 ALA A CA 1
ATOM 1393 C C . ALA A 1 187 ? -30.812 -16.75 13.938 1 27.89 187 ALA A C 1
ATOM 1395 O O . ALA A 1 187 ? -31.172 -17.047 12.797 1 27.89 187 ALA A O 1
ATOM 1396 N N . MET B 1 1 ? -0.071 43.688 -25.109 1 40.06 1 MET B N 1
ATOM 1397 C CA . MET B 1 1 ? 0.287 43.875 -23.703 1 40.06 1 MET B CA 1
ATOM 1398 C C . MET B 1 1 ? -0.067 42.625 -22.875 1 40.06 1 MET B C 1
ATOM 1400 O O . MET B 1 1 ? -1.245 42.344 -22.656 1 40.06 1 MET B O 1
ATOM 1404 N N . THR B 1 2 ? 0.667 41.594 -22.953 1 46.5 2 THR B N 1
ATOM 1405 C CA . THR B 1 2 ? 0.444 40.312 -22.25 1 46.5 2 THR B CA 1
ATOM 1406 C C . THR B 1 2 ? 0.192 40.562 -20.766 1 46.5 2 THR B C 1
ATOM 1408 O O . THR B 1 2 ? 1.001 41.219 -20.094 1 46.5 2 THR B O 1
ATOM 1411 N N . ALA B 1 3 ? -1.058 40.75 -20.328 1 47.09 3 ALA B N 1
ATOM 1412 C CA . ALA B 1 3 ? -1.47 41.031 -18.953 1 47.09 3 ALA B CA 1
ATOM 1413 C C . ALA B 1 3 ? -0.651 40.219 -17.953 1 47.09 3 ALA B C 1
ATOM 1415 O O . ALA B 1 3 ? -0.447 39 -18.156 1 47.09 3 ALA B O 1
ATOM 1416 N N . ALA B 1 4 ? 0.249 40.844 -17.25 1 50.28 4 ALA B N 1
ATOM 1417 C CA . ALA B 1 4 ? 0.981 40.219 -16.156 1 50.28 4 ALA B CA 1
ATOM 1418 C C . ALA B 1 4 ? 0.055 39.344 -15.305 1 50.28 4 ALA B C 1
ATOM 1420 O O . ALA B 1 4 ? -1.122 39.656 -15.133 1 50.28 4 ALA B O 1
ATOM 1421 N N . PRO B 1 5 ? 0.324 38 -15.227 1 56.03 5 PRO B N 1
ATOM 1422 C CA . PRO B 1 5 ? -0.554 37.188 -14.383 1 56.03 5 PRO B CA 1
ATOM 1423 C C . PRO B 1 5 ? -0.955 37.875 -13.094 1 56.03 5 PRO B C 1
ATOM 1425 O O . PRO B 1 5 ? -0.188 38.688 -12.562 1 56.03 5 PRO B O 1
ATOM 1428 N N . PRO B 1 6 ? -2.271 38.094 -12.852 1 64.88 6 PRO B N 1
ATOM 1429 C CA . PRO B 1 6 ? -2.76 38.812 -11.672 1 64.88 6 PRO B CA 1
ATOM 1430 C C . PRO B 1 6 ? -1.945 38.5 -10.414 1 64.88 6 PRO B C 1
ATOM 1432 O O . PRO B 1 6 ? -1.422 37.406 -10.273 1 64.88 6 PRO B O 1
ATOM 1435 N N . ALA B 1 7 ? -1.47 39.5 -9.727 1 81.38 7 ALA B N 1
ATOM 1436 C CA . ALA B 1 7 ? -0.723 39.438 -8.477 1 81.38 7 ALA B CA 1
ATOM 1437 C C . ALA B 1 7 ? -1.399 38.5 -7.48 1 81.38 7 ALA B C 1
ATOM 1439 O O . ALA B 1 7 ? -2.629 38.438 -7.426 1 81.38 7 ALA B O 1
ATOM 1440 N N . ALA B 1 8 ? -0.68 37.594 -6.863 1 88.94 8 ALA B N 1
ATOM 1441 C CA . ALA B 1 8 ? -1.202 36.688 -5.863 1 88.94 8 ALA B CA 1
ATOM 1442 C C . ALA B 1 8 ? -1.839 37.438 -4.699 1 88.94 8 ALA B C 1
ATOM 1444 O O . ALA B 1 8 ? -1.335 38.469 -4.277 1 88.94 8 ALA B O 1
ATOM 1445 N N . PRO B 1 9 ? -2.965 37 -4.234 1 94.56 9 PRO B N 1
ATOM 1446 C CA . PRO B 1 9 ? -3.637 37.656 -3.107 1 94.56 9 PRO B CA 1
ATOM 1447 C C . PRO B 1 9 ? -2.73 37.812 -1.889 1 94.56 9 PRO B C 1
ATOM 1449 O O . PRO B 1 9 ? -1.872 36.938 -1.643 1 94.56 9 PRO B O 1
ATOM 1452 N N . PRO B 1 10 ? -2.904 38.844 -1.144 1 95.62 10 PRO B N 1
ATOM 1453 C CA . PRO B 1 10 ? -2.033 39.125 -0.003 1 95.62 10 PRO B CA 1
ATOM 1454 C C . PRO B 1 10 ? -1.99 38 1.013 1 95.62 10 PRO B C 1
ATOM 1456 O O . PRO B 1 10 ? -0.926 37.688 1.557 1 95.62 10 PRO B O 1
ATOM 1459 N N . ALA B 1 11 ? -3.17 37.438 1.293 1 96.5 11 ALA B N 1
ATOM 1460 C CA . ALA B 1 11 ? -3.215 36.344 2.266 1 96.5 11 ALA B CA 1
ATOM 1461 C C . ALA B 1 11 ? -2.309 35.219 1.843 1 96.5 11 ALA B C 1
ATOM 1463 O O . ALA B 1 11 ? -1.602 34.625 2.672 1 96.5 11 ALA B O 1
ATOM 1464 N N . PHE B 1 12 ? -2.379 34.938 0.596 1 98.06 12 PHE B N 1
ATOM 1465 C CA . PHE B 1 12 ? -1.545 33.844 0.064 1 98.06 12 PHE B CA 1
ATOM 1466 C C . PHE B 1 12 ? -0.072 34.25 0.11 1 98.06 12 PHE B C 1
ATOM 1468 O O . PHE B 1 12 ? 0.772 33.438 0.519 1 98.06 12 PHE B O 1
ATOM 1475 N N . THR B 1 13 ? 0.234 35.375 -0.276 1 97.81 13 THR B N 1
ATOM 1476 C CA . THR B 1 13 ? 1.607 35.875 -0.273 1 97.81 13 THR B CA 1
ATOM 1477 C C . THR B 1 13 ? 2.188 35.844 1.138 1 97.81 13 THR B C 1
ATOM 1479 O O . THR B 1 13 ? 3.332 35.438 1.337 1 97.81 13 THR B O 1
ATOM 1482 N N . ARG B 1 14 ? 1.387 36.219 2.064 1 98.19 14 ARG B N 1
ATOM 1483 C CA . ARG B 1 14 ? 1.823 36.219 3.457 1 98.19 14 ARG B CA 1
ATOM 1484 C C . ARG B 1 14 ? 2.053 34.812 3.953 1 98.19 14 ARG B C 1
ATOM 1486 O O . ARG B 1 14 ? 3.021 34.531 4.668 1 98.19 14 ARG B O 1
ATOM 1493 N N . ALA B 1 15 ? 1.146 33.969 3.627 1 98.69 15 ALA B N 1
ATOM 1494 C CA . ALA B 1 15 ? 1.256 32.562 4.031 1 98.69 15 ALA B CA 1
ATOM 1495 C C . ALA B 1 15 ? 2.541 31.938 3.496 1 98.69 15 ALA B C 1
ATOM 1497 O O . ALA B 1 15 ? 3.262 31.266 4.234 1 98.69 15 ALA B O 1
ATOM 1498 N N . VAL B 1 16 ? 2.812 32.188 2.264 1 98.69 16 VAL B N 1
ATOM 1499 C CA . VAL B 1 16 ? 4.004 31.641 1.62 1 98.69 16 VAL B CA 1
ATOM 1500 C C . VAL B 1 16 ? 5.258 32.219 2.271 1 98.69 16 VAL B C 1
ATOM 1502 O O . VAL B 1 16 ? 6.227 31.516 2.521 1 98.69 16 VAL B O 1
ATOM 1505 N N . ALA B 1 17 ? 5.203 33.5 2.516 1 98.56 17 ALA B N 1
ATOM 1506 C CA . ALA B 1 17 ? 6.332 34.156 3.174 1 98.56 17 ALA B CA 1
ATOM 1507 C C . ALA B 1 17 ? 6.586 33.562 4.551 1 98.56 17 ALA B C 1
ATOM 1509 O O . ALA B 1 17 ? 7.738 33.375 4.949 1 98.56 17 ALA B O 1
ATOM 1510 N N . ALA B 1 18 ? 5.531 33.312 5.25 1 98.56 18 ALA B N 1
ATOM 1511 C CA . ALA B 1 18 ? 5.656 32.656 6.562 1 98.56 18 ALA B CA 1
ATOM 1512 C C . ALA B 1 18 ? 6.316 31.297 6.449 1 98.56 18 ALA B C 1
ATOM 1514 O O . ALA B 1 18 ? 7.203 30.953 7.238 1 98.56 18 ALA B O 1
ATOM 1515 N N . LEU B 1 19 ? 5.934 30.516 5.48 1 98.75 19 LEU B N 1
ATOM 1516 C CA . LEU B 1 19 ? 6.516 29.188 5.266 1 98.75 19 LEU B CA 1
ATOM 1517 C C . LEU B 1 19 ? 7.996 29.312 4.91 1 98.75 19 LEU B C 1
ATOM 1519 O O . LEU B 1 19 ? 8.82 28.531 5.406 1 98.75 19 LEU B O 1
ATOM 1523 N N . ARG B 1 20 ? 8.336 30.312 4.145 1 98.31 20 ARG B N 1
ATOM 1524 C CA . ARG B 1 20 ? 9.711 30.484 3.695 1 98.31 20 ARG B CA 1
ATOM 1525 C C . ARG B 1 20 ? 10.594 30.984 4.832 1 98.31 20 ARG B C 1
ATOM 1527 O O . ARG B 1 20 ? 11.828 30.906 4.75 1 98.31 20 ARG B O 1
ATOM 1534 N N . SER B 1 21 ? 10.016 31.422 5.82 1 97.88 21 SER B N 1
ATOM 1535 C CA . SER B 1 21 ? 10.773 32.031 6.906 1 97.88 21 SER B CA 1
ATOM 1536 C C . SER B 1 21 ? 11.289 30.984 7.879 1 97.88 21 SER B C 1
ATOM 1538 O O . SER B 1 21 ? 12.164 31.266 8.703 1 97.88 21 SER B O 1
ATOM 1540 N N . VAL B 1 22 ? 10.789 29.812 7.793 1 97.88 22 VAL B N 1
ATOM 1541 C CA . VAL B 1 22 ? 11.109 28.75 8.75 1 97.88 22 VAL B CA 1
ATOM 1542 C C . VAL B 1 22 ? 12.516 28.219 8.484 1 97.88 22 VAL B C 1
ATOM 1544 O O . VAL B 1 22 ? 12.891 28.016 7.328 1 97.88 22 VAL B O 1
ATOM 1547 N N . GLN B 1 23 ? 13.273 28.016 9.555 1 96.12 23 GLN B N 1
ATOM 1548 C CA . GLN B 1 23 ? 14.578 27.359 9.523 1 96.12 23 GLN B CA 1
ATOM 1549 C C . GLN B 1 23 ? 14.562 26.047 10.297 1 96.12 23 GLN B C 1
ATOM 1551 O O . GLN B 1 23 ? 14.602 26.062 11.531 1 96.12 23 GLN B O 1
ATOM 1556 N N . PRO B 1 24 ? 14.516 25.016 9.578 1 95.19 24 PRO B N 1
ATOM 1557 C CA . PRO B 1 24 ? 14.445 23.719 10.266 1 95.19 24 PRO B CA 1
ATOM 1558 C C . PRO B 1 24 ? 15.781 23.312 10.898 1 95.19 24 PRO B C 1
ATOM 1560 O O . PRO B 1 24 ? 16.812 23.938 10.625 1 95.19 24 PRO B O 1
ATOM 1563 N N . ARG B 1 25 ? 15.758 22.297 11.836 1 93.38 25 ARG B N 1
ATOM 1564 C CA . ARG B 1 25 ? 17 21.719 12.344 1 93.38 25 ARG B CA 1
ATOM 1565 C C . ARG B 1 25 ? 17.859 21.188 11.203 1 93.38 25 ARG B C 1
ATOM 1567 O O . ARG B 1 25 ? 17.344 20.875 10.125 1 93.38 25 ARG B O 1
ATOM 1574 N N . PRO B 1 26 ? 19.125 20.953 11.422 1 91.56 26 PRO B N 1
ATOM 1575 C CA . PRO B 1 26 ? 20.062 20.703 10.336 1 91.56 26 PRO B CA 1
ATOM 1576 C C . PRO B 1 26 ? 19.797 19.359 9.633 1 91.56 26 PRO B C 1
ATOM 1578 O O . PRO B 1 26 ? 20.188 19.188 8.477 1 91.56 26 PRO B O 1
ATOM 1581 N N . GLU B 1 27 ? 19.172 18.469 10.312 1 92.88 27 GLU B N 1
ATOM 1582 C CA . GLU B 1 27 ? 18.953 17.141 9.758 1 92.88 27 GLU B CA 1
ATOM 1583 C C . GLU B 1 27 ? 17.844 17.156 8.711 1 92.88 27 GLU B C 1
ATOM 1585 O O . GLU B 1 27 ? 17.656 16.188 7.977 1 92.88 27 GLU B O 1
ATOM 1590 N N . ILE B 1 28 ? 17.125 18.281 8.633 1 96 28 ILE B N 1
ATOM 1591 C CA . ILE B 1 28 ? 15.977 18.359 7.734 1 96 28 ILE B CA 1
ATOM 1592 C C . ILE B 1 28 ? 16.312 19.266 6.551 1 96 28 ILE B C 1
ATOM 1594 O O . ILE B 1 28 ? 16.719 20.422 6.738 1 96 28 ILE B O 1
ATOM 1598 N N . GLU B 1 29 ? 16.125 18.719 5.375 1 96.44 29 GLU B N 1
ATOM 1599 C CA . GLU B 1 29 ? 16.281 19.5 4.145 1 96.44 29 GLU B CA 1
ATOM 1600 C C . GLU B 1 29 ? 14.93 19.844 3.527 1 96.44 29 GLU B C 1
ATOM 1602 O O . GLU B 1 29 ? 14.156 18.953 3.174 1 96.44 29 GLU B O 1
ATOM 1607 N N . LEU B 1 30 ? 14.68 21.141 3.387 1 97.69 30 LEU B N 1
ATOM 1608 C CA . LEU B 1 30 ? 13.445 21.609 2.76 1 97.69 30 LEU B CA 1
ATOM 1609 C C . LEU B 1 30 ? 13.719 22.141 1.354 1 97.69 30 LEU B C 1
ATOM 1611 O O . LEU B 1 30 ? 14.75 22.766 1.111 1 97.69 30 LEU B O 1
ATOM 1615 N N . SER B 1 31 ? 12.797 21.859 0.475 1 98 31 SER B N 1
ATOM 1616 C CA . SER B 1 31 ? 12.891 22.391 -0.882 1 98 31 SER B CA 1
ATOM 1617 C C . SER B 1 31 ? 11.508 22.734 -1.437 1 98 31 SER B C 1
ATOM 1619 O O . SER B 1 31 ? 10.547 22 -1.212 1 98 31 SER B O 1
ATOM 1621 N N . GLU B 1 32 ? 11.539 23.859 -2.119 1 98.5 32 GLU B N 1
ATOM 1622 C CA . GLU B 1 32 ? 10.305 24.188 -2.836 1 98.5 32 GLU B CA 1
ATOM 1623 C C . GLU B 1 32 ? 10.141 23.312 -4.074 1 98.5 32 GLU B C 1
ATOM 1625 O O . GLU B 1 32 ? 11.109 23.062 -4.801 1 98.5 32 GLU B O 1
ATOM 1630 N N . ILE B 1 33 ? 8.914 22.844 -4.223 1 98.44 33 ILE B N 1
ATOM 1631 C CA . ILE B 1 33 ? 8.617 22 -5.383 1 98.44 33 ILE B CA 1
ATOM 1632 C C . ILE B 1 33 ? 7.363 22.516 -6.086 1 98.44 33 ILE B C 1
ATOM 1634 O O . ILE B 1 33 ? 6.594 23.281 -5.504 1 98.44 33 ILE B O 1
ATOM 1638 N N . PRO B 1 34 ? 7.199 22.156 -7.41 1 97.75 34 PRO B N 1
ATOM 1639 C CA . PRO B 1 34 ? 5.945 22.531 -8.07 1 97.75 34 PRO B CA 1
ATOM 1640 C C . PRO B 1 34 ? 4.719 21.953 -7.367 1 97.75 34 PRO B C 1
ATOM 1642 O O . PRO B 1 34 ? 4.676 20.766 -7.07 1 97.75 34 PRO B O 1
ATOM 1645 N N . PRO B 1 35 ? 3.852 22.812 -7.094 1 97.06 35 PRO B N 1
ATOM 1646 C CA . PRO B 1 35 ? 2.637 22.297 -6.453 1 97.06 35 PRO B CA 1
ATOM 1647 C C . PRO B 1 35 ? 1.753 21.516 -7.418 1 97.06 35 PRO B C 1
ATOM 1649 O O . PRO B 1 35 ? 1.863 21.672 -8.633 1 97.06 35 PRO B O 1
ATOM 1652 N N . PRO B 1 36 ? 0.936 20.531 -6.848 1 92.31 36 PRO B N 1
ATOM 1653 C CA . PRO B 1 36 ? -0.081 19.922 -7.703 1 92.31 36 PRO B CA 1
ATOM 1654 C C . PRO B 1 36 ? -0.994 20.938 -8.367 1 92.31 36 PRO B C 1
ATOM 1656 O O . PRO B 1 36 ? -1.233 22.016 -7.812 1 92.31 36 PRO B O 1
ATOM 1659 N N . GLN B 1 37 ? -1.462 20.562 -9.477 1 90.94 37 GLN B N 1
ATOM 1660 C CA . GLN B 1 37 ? -2.246 21.516 -10.25 1 90.94 37 GLN B CA 1
ATOM 1661 C C . GLN B 1 37 ? -3.738 21.219 -10.148 1 90.94 37 GLN B C 1
ATOM 1663 O O . GLN B 1 37 ? -4.133 20.094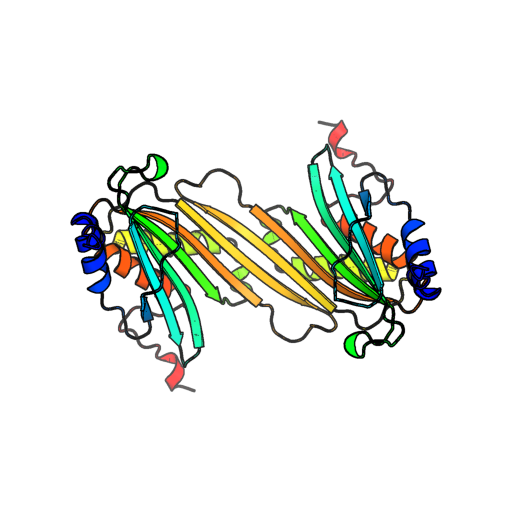 -9.844 1 90.94 37 GLN B O 1
ATOM 1668 N N . ARG B 1 38 ? -4.516 22.125 -10.312 1 88.75 38 ARG B N 1
ATOM 1669 C CA . ARG B 1 38 ? -5.965 22.109 -10.484 1 88.75 38 ARG B CA 1
ATOM 1670 C C . ARG B 1 38 ? -6.664 21.703 -9.195 1 88.75 38 ARG B C 1
ATOM 1672 O O . ARG B 1 38 ? -7.789 21.188 -9.227 1 88.75 38 ARG B O 1
ATOM 1679 N N . LEU B 1 39 ? -5.965 21.969 -8.117 1 91.12 39 LEU B N 1
ATOM 1680 C CA . LEU B 1 39 ? -6.602 21.656 -6.836 1 91.12 39 LEU B CA 1
ATOM 1681 C C . LEU B 1 39 ? -7.211 22.906 -6.215 1 91.12 39 LEU B C 1
ATOM 1683 O O . LEU B 1 39 ? -8.18 22.812 -5.457 1 91.12 39 LEU B O 1
ATOM 1687 N N . ALA B 1 40 ? -6.617 24.047 -6.391 1 95.44 40 ALA B N 1
ATOM 1688 C CA . ALA B 1 40 ? -7.062 25.359 -5.918 1 95.44 40 ALA B CA 1
ATOM 1689 C C . ALA B 1 40 ? -6.504 26.484 -6.789 1 95.44 40 ALA B C 1
ATOM 1691 O O . ALA B 1 40 ? -5.543 26.266 -7.535 1 95.44 40 ALA B O 1
ATOM 1692 N N . PRO B 1 41 ? -7.074 27.641 -6.672 1 96.12 41 PRO B N 1
ATOM 1693 C CA . PRO B 1 41 ? -6.578 28.766 -7.477 1 96.12 41 PRO B CA 1
ATOM 1694 C C . PRO B 1 41 ? -5.109 29.078 -7.207 1 96.12 41 PRO B C 1
ATOM 1696 O O . PRO B 1 41 ? -4.375 29.453 -8.125 1 96.12 41 PRO B O 1
ATOM 1699 N N . TYR B 1 42 ? -4.695 29 -5.93 1 96.69 42 TYR B N 1
ATOM 1700 C CA . TYR B 1 42 ? -3.305 29.234 -5.547 1 96.69 42 TYR B CA 1
ATOM 1701 C C . TYR B 1 42 ? -2.756 28.062 -4.75 1 96.69 42 TYR B C 1
ATOM 1703 O O . TYR B 1 42 ? -3.453 27.5 -3.902 1 96.69 42 TYR B O 1
ATOM 1711 N N . ALA B 1 43 ? -1.562 27.766 -5.082 1 98.19 43 ALA B N 1
ATOM 1712 C CA . ALA B 1 43 ? -0.939 26.641 -4.387 1 98.19 43 ALA B CA 1
ATOM 1713 C C . ALA B 1 43 ? 0.563 26.859 -4.23 1 98.19 43 ALA B C 1
ATOM 1715 O O . ALA B 1 43 ? 1.186 27.547 -5.043 1 98.19 43 ALA B O 1
ATOM 1716 N N . PHE B 1 44 ? 1.163 26.312 -3.193 1 98.38 44 PHE B N 1
ATOM 1717 C CA . PHE B 1 44 ? 2.58 26.297 -2.85 1 98.38 44 PHE B CA 1
ATOM 1718 C C . PHE B 1 44 ? 2.965 24.969 -2.213 1 98.38 44 PHE B C 1
ATOM 1720 O O . PHE B 1 44 ? 2.191 24.391 -1.442 1 98.38 44 PHE B O 1
ATOM 1727 N N . ALA B 1 45 ? 4.141 24.484 -2.555 1 98.81 45 ALA B N 1
ATOM 1728 C CA . ALA B 1 45 ? 4.477 23.156 -2.055 1 98.81 45 ALA B CA 1
ATOM 1729 C C . ALA B 1 45 ? 5.941 23.078 -1.626 1 98.81 45 ALA B C 1
ATOM 1731 O O . ALA B 1 45 ? 6.816 23.641 -2.295 1 98.81 45 ALA B O 1
ATOM 1732 N N . LEU B 1 46 ? 6.133 22.391 -0.528 1 98.75 46 LEU B N 1
ATOM 1733 C CA . LEU B 1 46 ? 7.461 22.094 -0.005 1 98.75 46 LEU B CA 1
ATOM 1734 C C . LEU B 1 46 ? 7.691 20.594 0.106 1 98.75 46 LEU B C 1
ATOM 1736 O O . LEU B 1 46 ? 6.777 19.844 0.458 1 98.75 46 LEU B O 1
ATOM 1740 N N . SER B 1 47 ? 8.867 20.172 -0.241 1 98.62 47 SER B N 1
ATOM 1741 C CA . SER B 1 47 ? 9.328 18.844 0.117 1 98.62 47 SER B CA 1
ATOM 1742 C C . SER B 1 47 ? 10.305 18.891 1.288 1 98.62 47 SER B C 1
ATOM 1744 O O . SER B 1 47 ? 11.008 19.891 1.477 1 98.62 47 SER B O 1
ATOM 1746 N N . GLY B 1 48 ? 10.281 17.859 2.086 1 98.12 48 GLY B N 1
ATOM 1747 C CA . GLY B 1 48 ? 11.211 17.688 3.197 1 98.12 48 GLY B CA 1
ATOM 1748 C C . GLY B 1 48 ? 11.797 16.297 3.283 1 98.12 48 GLY B C 1
ATOM 1749 O O . GLY B 1 48 ? 11.117 15.312 3.008 1 98.12 48 GLY B O 1
ATOM 1750 N N . ALA B 1 49 ? 13.07 16.281 3.656 1 97.5 49 ALA B N 1
ATOM 1751 C CA . ALA B 1 49 ? 13.75 15.008 3.871 1 97.5 49 ALA B CA 1
ATOM 1752 C C . ALA B 1 49 ? 14.602 15.047 5.137 1 97.5 49 ALA B C 1
ATOM 1754 O O . ALA B 1 49 ? 15.258 16.047 5.414 1 97.5 49 ALA B O 1
ATOM 1755 N N . VAL B 1 50 ? 14.453 13.961 5.898 1 96.44 50 VAL B N 1
ATOM 1756 C CA . VAL B 1 50 ? 15.383 13.75 7 1 96.44 50 VAL B CA 1
ATOM 1757 C C . VAL B 1 50 ? 16.547 12.867 6.539 1 96.44 50 VAL B C 1
ATOM 1759 O O . VAL B 1 50 ? 16.328 11.719 6.148 1 96.44 50 VAL B O 1
ATOM 1762 N N . VAL B 1 51 ? 17.688 13.422 6.621 1 89 51 VAL B N 1
ATOM 1763 C CA . VAL B 1 51 ? 18.875 12.719 6.117 1 89 51 VAL B CA 1
ATOM 1764 C C . VAL B 1 51 ? 19.797 12.359 7.281 1 89 51 VAL B C 1
ATOM 1766 O O . VAL B 1 51 ? 20.141 13.219 8.102 1 89 51 VAL B O 1
ATOM 1769 N N . ARG B 1 52 ? 20.047 11.016 7.41 1 80 52 ARG B N 1
ATOM 1770 C CA . ARG B 1 52 ? 21.016 10.492 8.367 1 80 52 ARG B CA 1
ATOM 1771 C C . ARG B 1 52 ? 22.141 9.758 7.66 1 80 52 ARG B C 1
ATOM 1773 O O . ARG B 1 52 ? 21.906 8.758 6.984 1 80 52 ARG B O 1
ATOM 1780 N N . GLN B 1 53 ? 23.312 10.141 7.93 1 80.88 53 GLN B N 1
ATOM 1781 C CA . GLN B 1 53 ? 24.469 9.508 7.301 1 80.88 53 GLN B CA 1
ATOM 1782 C C . GLN B 1 53 ? 24.234 9.289 5.809 1 80.88 53 GLN B C 1
ATOM 1784 O O . GLN B 1 53 ? 24.438 8.18 5.301 1 80.88 53 GLN B O 1
ATOM 1789 N N . ASP B 1 54 ? 23.562 10.172 5.086 1 80.44 54 ASP B N 1
ATOM 1790 C CA . ASP B 1 54 ? 23.391 10.242 3.639 1 80.44 54 ASP B CA 1
ATOM 1791 C C . ASP B 1 54 ? 22.203 9.398 3.188 1 80.44 54 ASP B C 1
ATOM 1793 O O . ASP B 1 54 ? 21.969 9.227 1.987 1 80.44 54 ASP B O 1
ATOM 1797 N N . ASP B 1 55 ? 21.547 8.805 4.223 1 85.25 55 ASP B N 1
ATOM 1798 C CA . ASP B 1 55 ? 20.359 8.031 3.865 1 85.25 55 ASP B CA 1
ATOM 1799 C C . ASP B 1 55 ? 19.078 8.789 4.23 1 85.25 55 ASP B C 1
ATOM 1801 O O . ASP B 1 55 ? 18.969 9.336 5.328 1 85.25 55 ASP B O 1
ATOM 1805 N N . GLU B 1 56 ? 18.172 8.789 3.238 1 89.38 56 GLU B N 1
ATOM 1806 C CA . GLU B 1 56 ? 16.859 9.359 3.52 1 89.38 56 GLU B CA 1
ATOM 1807 C C . GLU B 1 56 ? 15.992 8.391 4.32 1 89.38 56 GLU B C 1
ATOM 1809 O O . GLU B 1 56 ? 15.648 7.312 3.838 1 89.38 56 GLU B O 1
ATOM 1814 N N . VAL B 1 57 ? 15.711 8.836 5.543 1 91.31 57 VAL B N 1
ATOM 1815 C CA . VAL B 1 57 ? 14.984 7.961 6.453 1 91.31 57 VAL B CA 1
ATOM 1816 C C . VAL B 1 57 ? 13.492 8.289 6.41 1 91.31 57 VAL B C 1
ATOM 1818 O O . VAL B 1 57 ? 12.648 7.402 6.539 1 91.31 57 VAL B O 1
ATOM 1821 N N . ALA B 1 58 ? 13.195 9.57 6.285 1 96.25 58 ALA B N 1
ATOM 1822 C CA . ALA B 1 58 ? 11.82 10.055 6.164 1 96.25 58 ALA B CA 1
ATOM 1823 C C . ALA B 1 58 ? 11.719 11.172 5.129 1 96.25 58 ALA B C 1
ATOM 1825 O O . ALA B 1 58 ? 12.656 11.953 4.961 1 96.25 58 ALA B O 1
ATOM 1826 N N . THR B 1 59 ? 10.656 11.102 4.418 1 97.69 59 THR B N 1
ATOM 1827 C CA . THR B 1 59 ? 10.383 12.141 3.432 1 97.69 59 THR B CA 1
ATOM 1828 C C . THR B 1 59 ? 8.93 12.602 3.516 1 97.69 59 THR B C 1
ATOM 1830 O O . THR B 1 59 ? 8.078 11.875 4.027 1 97.69 59 THR B O 1
ATOM 1833 N N . GLY B 1 60 ? 8.734 13.859 3.086 1 98.38 60 GLY B N 1
ATOM 1834 C CA . GLY B 1 60 ? 7.363 14.352 3.076 1 98.38 60 GLY B CA 1
ATOM 1835 C C . GLY B 1 60 ? 7.172 15.555 2.164 1 98.38 60 GLY B C 1
ATOM 1836 O O . GLY B 1 60 ? 8.133 16.047 1.578 1 98.38 60 GLY B O 1
ATOM 1837 N N . ARG B 1 61 ? 5.906 15.812 1.993 1 98.69 61 ARG B N 1
ATOM 1838 C CA . ARG B 1 61 ? 5.488 17.031 1.305 1 98.69 61 ARG B CA 1
ATOM 1839 C C . ARG B 1 61 ? 4.43 17.781 2.107 1 98.69 61 ARG B C 1
ATOM 1841 O O . ARG B 1 61 ? 3.584 17.156 2.758 1 98.69 61 ARG B O 1
ATOM 1848 N N . LEU B 1 62 ? 4.539 19.047 2.08 1 98.88 62 LEU B N 1
ATOM 1849 C CA . LEU B 1 62 ? 3.521 19.938 2.625 1 98.88 62 LEU B CA 1
ATOM 1850 C C . LEU B 1 62 ? 3.014 20.906 1.556 1 98.88 62 LEU B C 1
ATOM 1852 O O . LEU B 1 62 ? 3.787 21.688 1.006 1 98.88 62 LEU B O 1
ATOM 1856 N N . ILE B 1 63 ? 1.676 20.844 1.327 1 98.88 63 ILE B N 1
ATOM 1857 C CA . ILE B 1 63 ? 1.076 21.641 0.256 1 98.88 63 ILE B CA 1
ATOM 1858 C C . ILE B 1 63 ? 0.107 22.656 0.847 1 98.88 63 ILE B C 1
ATOM 1860 O O . ILE B 1 63 ? -0.762 22.297 1.648 1 98.88 63 ILE B O 1
ATOM 1864 N N . LEU B 1 64 ? 0.336 23.844 0.476 1 98.81 64 LEU B N 1
ATOM 1865 C CA . LEU B 1 64 ? -0.603 24.922 0.795 1 98.81 64 LEU B CA 1
ATOM 1866 C C . LEU B 1 64 ? -1.55 25.172 -0.372 1 98.81 64 LEU B C 1
ATOM 1868 O O . LEU B 1 64 ? -1.106 25.391 -1.502 1 98.81 64 LEU B O 1
ATOM 1872 N N . LEU B 1 65 ? -2.816 25.062 -0.084 1 98.44 65 LEU B N 1
ATOM 1873 C CA . LEU B 1 65 ? -3.857 25.469 -1.021 1 98.44 65 LEU B CA 1
ATOM 1874 C C . LEU B 1 65 ? -4.594 26.703 -0.514 1 98.44 65 LEU B C 1
ATOM 1876 O O . LEU B 1 65 ? -4.898 26.812 0.677 1 98.44 65 LEU B O 1
ATOM 1880 N N . TYR B 1 66 ? -4.809 27.656 -1.449 1 97.88 66 TYR B N 1
ATOM 1881 C CA . TYR B 1 66 ? -5.543 28.859 -1.085 1 97.88 66 TYR B CA 1
ATOM 1882 C C . TYR B 1 66 ? -6.668 29.141 -2.076 1 97.88 66 TYR B C 1
ATOM 1884 O O . TYR B 1 66 ? -6.438 29.188 -3.287 1 97.88 66 TYR B O 1
ATOM 1892 N N . ASP B 1 67 ? -7.824 29.234 -1.552 1 97.25 67 ASP B N 1
ATOM 1893 C CA . ASP B 1 67 ? -9 29.656 -2.295 1 97.25 67 ASP B CA 1
ATOM 1894 C C . ASP B 1 67 ? -9.688 30.844 -1.604 1 97.25 67 ASP B C 1
ATOM 1896 O O . ASP B 1 67 ? -10.312 30.672 -0.558 1 97.25 67 ASP B O 1
ATOM 1900 N N . PRO B 1 68 ? -9.531 32 -2.275 1 95.81 68 PRO B N 1
ATOM 1901 C CA . PRO B 1 68 ? -10.102 33.219 -1.65 1 95.81 68 PRO B CA 1
ATOM 1902 C C . PRO B 1 68 ? -11.609 33.094 -1.407 1 95.81 68 PRO B C 1
ATOM 1904 O O . PRO B 1 68 ? -12.148 33.719 -0.501 1 95.81 68 PRO B O 1
ATOM 1907 N N . ASP B 1 69 ? -12.242 32.188 -2.148 1 95.62 69 ASP B N 1
ATOM 1908 C CA . ASP B 1 69 ? -13.688 32 -2.006 1 95.62 69 ASP B CA 1
ATOM 1909 C C . ASP B 1 69 ? -14.016 30.984 -0.932 1 95.62 69 ASP B C 1
ATOM 1911 O O . ASP B 1 69 ? -15.172 30.859 -0.51 1 95.62 69 ASP B O 1
ATOM 1915 N N . GLY B 1 70 ? -13.102 30.281 -0.493 1 94.31 70 GLY B N 1
ATOM 1916 C CA . GLY B 1 70 ? -13.297 29.219 0.489 1 94.31 70 GLY B CA 1
ATOM 1917 C C . GLY B 1 70 ? -13.859 27.953 -0.107 1 94.31 70 GLY B C 1
ATOM 1918 O O . GLY B 1 70 ? -14.133 27.891 -1.309 1 94.31 70 GLY B O 1
ATOM 1919 N N . HIS B 1 71 ? -13.852 26.859 0.713 1 90.25 71 HIS B N 1
ATOM 1920 C CA . HIS B 1 71 ? -14.422 25.547 0.448 1 90.25 71 HIS B CA 1
ATOM 1921 C C . HIS B 1 71 ? -15.164 25 1.671 1 90.25 71 HIS B C 1
ATOM 1923 O O . HIS B 1 71 ? -14.656 25.094 2.793 1 90.25 71 HIS B O 1
ATOM 1929 N N . GLU B 1 72 ? -16.281 24.578 1.427 1 92.12 72 GLU B N 1
ATOM 1930 C CA . GLU B 1 72 ? -17.078 24.094 2.545 1 92.12 72 GLU B CA 1
ATOM 1931 C C . GLU B 1 72 ? -16.328 23.047 3.355 1 92.12 72 GLU B C 1
ATOM 1933 O O . GLU B 1 72 ? -16.281 23.125 4.586 1 92.12 72 GLU B O 1
ATOM 1938 N N . ALA B 1 73 ? -15.695 22.141 2.672 1 91.88 73 ALA B N 1
ATOM 1939 C CA . ALA B 1 73 ? -14.984 21.047 3.34 1 91.88 73 ALA B CA 1
ATOM 1940 C C . ALA B 1 73 ? -13.789 21.562 4.129 1 91.88 73 ALA B C 1
ATOM 1942 O O . ALA B 1 73 ? -13.32 20.922 5.062 1 91.88 73 ALA B O 1
ATOM 1943 N N . TRP B 1 74 ? -13.305 22.781 3.754 1 95.44 74 TRP B N 1
ATOM 1944 C CA . TRP B 1 74 ? -12.125 23.328 4.422 1 95.44 74 TRP B CA 1
ATOM 1945 C C . TRP B 1 74 ? -12.523 24.094 5.684 1 95.44 74 TRP B C 1
ATOM 1947 O O . TRP B 1 74 ? -11.719 24.219 6.613 1 95.44 74 TRP B O 1
ATOM 1957 N N . GLU B 1 75 ? -13.797 24.594 5.625 1 96.94 75 GLU B N 1
ATOM 1958 C CA . GLU B 1 75 ? -14.195 25.531 6.668 1 96.94 75 GLU B CA 1
ATOM 1959 C C . GLU B 1 75 ? -13.203 26.672 6.781 1 96.94 75 GLU B C 1
ATOM 1961 O O . GLU B 1 75 ? -12.789 27.047 7.883 1 96.94 75 GLU B O 1
ATOM 1966 N N . GLY B 1 76 ? -12.703 27.188 5.66 1 97 76 GLY B N 1
ATOM 1967 C CA . GLY B 1 76 ? -11.727 28.25 5.574 1 97 76 GLY B CA 1
ATOM 1968 C C . GLY B 1 76 ? -11.156 28.438 4.18 1 97 76 GLY B C 1
ATOM 1969 O O . GLY B 1 76 ? -11.688 27.891 3.211 1 97 76 GLY B O 1
ATOM 1970 N N . THR B 1 77 ? -10.078 29.203 4.121 1 97.56 77 THR B N 1
ATOM 1971 C CA . THR B 1 77 ? -9.555 29.547 2.803 1 97.56 77 THR B CA 1
ATOM 1972 C C . THR B 1 77 ? -8.141 28.984 2.617 1 97.56 77 THR B C 1
ATOM 1974 O O . THR B 1 77 ? -7.637 28.922 1.496 1 97.56 77 THR B O 1
ATOM 1977 N N . LEU B 1 78 ? -7.461 28.641 3.758 1 98.31 78 LEU B N 1
ATOM 1978 C CA . LEU B 1 78 ? -6.09 28.125 3.734 1 98.31 78 LEU B CA 1
ATOM 1979 C C . LEU B 1 78 ? -6.051 26.656 4.129 1 98.31 78 LEU B C 1
ATOM 1981 O O . LEU B 1 78 ? -6.27 26.312 5.293 1 98.31 78 LEU B O 1
ATOM 1985 N N . ARG B 1 79 ? -5.75 25.828 3.168 1 98.5 79 ARG B N 1
ATOM 1986 C CA . ARG B 1 79 ? -5.715 24.391 3.416 1 98.5 79 ARG B CA 1
ATOM 1987 C C . ARG B 1 79 ? -4.297 23.844 3.285 1 98.5 79 ARG B C 1
ATOM 1989 O O . ARG B 1 79 ? -3.586 24.172 2.332 1 98.5 79 ARG B O 1
ATOM 1996 N N . LEU B 1 80 ? -3.928 23.078 4.305 1 98.88 80 LEU B N 1
ATOM 1997 C CA . LEU B 1 80 ? -2.654 22.375 4.246 1 98.88 80 LEU B CA 1
ATOM 1998 C C . LEU B 1 80 ? -2.873 20.875 4.055 1 98.88 80 LEU B C 1
ATOM 2000 O O . LEU B 1 80 ? -3.748 20.281 4.695 1 98.88 80 LEU B O 1
ATOM 2004 N N . VAL B 1 81 ? -2.15 20.297 3.1 1 98.69 81 VAL B N 1
ATOM 2005 C CA . VAL B 1 81 ? -2.172 18.859 2.83 1 98.69 81 VAL B CA 1
ATOM 2006 C C . VAL B 1 81 ? -0.761 18.297 2.955 1 98.69 81 VAL B C 1
ATOM 2008 O O . VAL B 1 81 ? 0.201 18.891 2.461 1 98.69 81 VAL B O 1
ATOM 2011 N N . THR B 1 82 ? -0.65 17.141 3.631 1 98.75 82 THR B N 1
ATOM 2012 C CA . THR B 1 82 ? 0.693 16.594 3.783 1 98.75 82 THR B CA 1
ATOM 2013 C C . THR B 1 82 ? 0.701 15.094 3.498 1 98.75 82 THR B C 1
ATOM 2015 O O . THR B 1 82 ? -0.317 14.414 3.668 1 98.75 82 THR B O 1
ATOM 2018 N N . TYR B 1 83 ? 1.775 14.68 3.049 1 98.19 83 TYR B N 1
ATOM 2019 C CA . TYR B 1 83 ? 2.172 13.289 2.869 1 98.19 83 TYR B CA 1
ATOM 2020 C C . TYR B 1 83 ? 3.562 13.039 3.438 1 98.19 83 TYR B C 1
ATOM 2022 O O . TYR B 1 83 ? 4.531 13.68 3.027 1 98.19 83 TYR B O 1
ATOM 2030 N N . VAL B 1 84 ? 3.617 12.172 4.441 1 98.5 84 VAL B N 1
ATOM 2031 C CA . VAL B 1 84 ? 4.895 11.836 5.059 1 98.5 84 VAL B CA 1
ATOM 2032 C C . VAL B 1 84 ? 5.098 10.32 5.035 1 98.5 84 VAL B C 1
ATOM 2034 O O . VAL B 1 84 ? 4.172 9.562 5.332 1 98.5 84 VAL B O 1
ATOM 2037 N N . THR B 1 85 ? 6.234 9.875 4.648 1 97.5 85 THR B N 1
ATOM 2038 C CA . THR B 1 85 ? 6.543 8.453 4.66 1 97.5 85 THR B CA 1
ATOM 2039 C C . THR B 1 85 ? 7.898 8.195 5.309 1 97.5 85 THR B C 1
ATOM 2041 O O . THR B 1 85 ? 8.797 9.047 5.242 1 97.5 85 THR B O 1
ATOM 2044 N N . ALA B 1 86 ? 7.973 7.09 5.984 1 96.19 86 ALA B N 1
ATOM 2045 C CA . ALA B 1 86 ? 9.234 6.668 6.586 1 96.19 86 ALA B CA 1
ATOM 2046 C C . ALA B 1 86 ? 9.383 5.152 6.543 1 96.19 86 ALA B C 1
ATOM 2048 O O . ALA B 1 86 ? 8.398 4.422 6.668 1 96.19 86 ALA B O 1
ATOM 2049 N N . GLU B 1 87 ? 10.648 4.762 6.414 1 93.44 87 GLU B N 1
ATOM 2050 C CA . GLU B 1 87 ? 10.977 3.35 6.578 1 93.44 87 GLU B CA 1
ATOM 2051 C C . GLU B 1 87 ? 11.016 2.957 8.055 1 93.44 87 GLU B C 1
ATOM 2053 O O . GLU B 1 87 ? 11.453 3.74 8.898 1 93.44 87 GLU B O 1
ATOM 2058 N N . LEU B 1 88 ? 10.5 1.776 8.227 1 93.69 88 LEU B N 1
ATOM 2059 C CA . LEU B 1 88 ? 10.453 1.254 9.594 1 93.69 88 LEU B CA 1
ATOM 2060 C C . LEU B 1 88 ? 11.188 -0.083 9.68 1 93.69 88 LEU B C 1
ATOM 2062 O O . LEU B 1 88 ? 11.445 -0.727 8.664 1 93.69 88 LEU B O 1
ATOM 2066 N N . GLU B 1 89 ? 11.531 -0.308 10.992 1 92 89 GLU B N 1
ATOM 2067 C CA . GLU B 1 89 ? 11.836 -1.71 11.258 1 92 89 GLU B CA 1
ATOM 2068 C C . GLU B 1 89 ? 10.594 -2.582 11.133 1 92 89 GLU B C 1
ATOM 2070 O O . GLU B 1 89 ? 9.508 -2.182 11.555 1 92 89 GLU B O 1
ATOM 2075 N N . PRO B 1 90 ? 10.742 -3.824 10.633 1 91.38 90 PRO B N 1
ATOM 2076 C CA . PRO B 1 90 ? 9.594 -4.699 10.391 1 91.38 90 PRO B CA 1
ATOM 2077 C C . PRO B 1 90 ? 8.734 -4.902 11.641 1 91.38 90 PRO B C 1
ATOM 2079 O O . PRO B 1 90 ? 7.504 -4.934 11.547 1 91.38 90 PRO B O 1
ATOM 2082 N N . GLU B 1 91 ? 9.359 -4.961 12.766 1 90.5 91 GLU B N 1
ATOM 2083 C CA . GLU B 1 91 ? 8.625 -5.203 14 1 90.5 91 GLU B CA 1
ATOM 2084 C C . GLU B 1 91 ? 7.688 -4.039 14.328 1 90.5 91 GLU B C 1
ATOM 2086 O O . GLU B 1 91 ? 6.617 -4.238 14.906 1 90.5 91 GLU B O 1
ATOM 2091 N N . LEU B 1 92 ? 8.07 -2.869 13.922 1 91.75 92 LEU B N 1
ATOM 2092 C CA . LEU B 1 92 ? 7.27 -1.684 14.203 1 91.75 92 LEU B CA 1
ATOM 2093 C C . LEU B 1 92 ? 6.074 -1.601 13.258 1 91.75 92 LEU B C 1
ATOM 2095 O O . LEU B 1 92 ? 5.016 -1.092 13.633 1 91.75 92 LEU B O 1
ATOM 2099 N N . ALA B 1 93 ? 6.242 -2.154 12.109 1 92.94 93 ALA B N 1
ATOM 2100 C CA . ALA B 1 93 ? 5.191 -2.062 11.102 1 92.94 93 ALA B CA 1
ATOM 2101 C C . ALA B 1 93 ? 4.004 -2.951 11.461 1 92.94 93 ALA B C 1
ATOM 2103 O O . ALA B 1 93 ? 2.922 -2.814 10.883 1 92.94 93 ALA B O 1
ATOM 2104 N N . THR B 1 94 ? 4.191 -3.861 12.375 1 92.75 94 THR B N 1
ATOM 2105 C CA . THR B 1 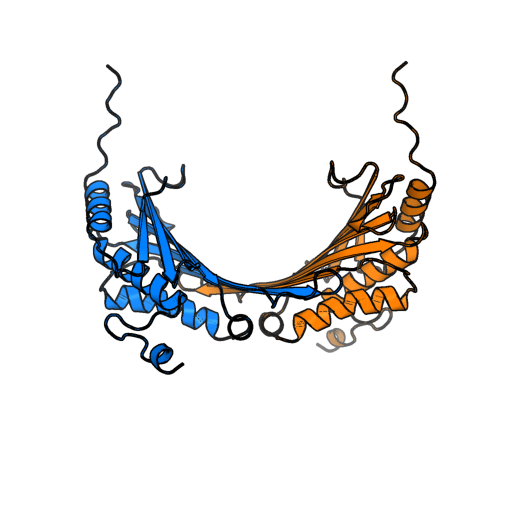94 ? 3.096 -4.734 12.781 1 92.75 94 THR B CA 1
ATOM 2106 C C . THR B 1 94 ? 2.568 -4.336 14.156 1 92.75 94 THR B C 1
ATOM 2108 O O . THR B 1 94 ? 1.84 -5.102 14.797 1 92.75 94 THR B O 1
ATOM 2111 N N . ASP B 1 95 ? 3.004 -3.156 14.664 1 94.62 95 ASP B N 1
ATOM 2112 C CA . ASP B 1 95 ? 2.502 -2.633 15.93 1 94.62 95 ASP B CA 1
ATOM 2113 C C . ASP B 1 95 ? 1.102 -2.047 15.766 1 94.62 95 ASP B C 1
ATOM 2115 O O . ASP B 1 95 ? 0.915 -1.065 15.047 1 94.62 95 ASP B O 1
ATOM 2119 N N . PRO B 1 96 ? 0.093 -2.611 16.531 1 93.12 96 PRO B N 1
ATOM 2120 C CA . PRO B 1 96 ? -1.276 -2.113 16.391 1 93.12 96 PRO B CA 1
ATOM 2121 C C . PRO B 1 96 ? -1.438 -0.68 16.891 1 93.12 96 PRO B C 1
ATOM 2123 O O . PRO B 1 96 ? -2.443 -0.028 16.594 1 93.12 96 PRO B O 1
ATOM 2126 N N . LEU B 1 97 ? -0.413 -0.166 17.625 1 95.12 97 LEU B N 1
ATOM 2127 C CA . LEU B 1 97 ? -0.513 1.175 18.188 1 95.12 97 LEU B CA 1
ATOM 2128 C C . LEU B 1 97 ? 0.12 2.205 17.266 1 95.12 97 LEU B C 1
ATOM 2130 O O . LEU B 1 97 ? -0.009 3.41 17.484 1 95.12 97 LEU B O 1
ATOM 2134 N N . LEU B 1 98 ? 0.726 1.736 16.188 1 96.06 98 LEU B N 1
ATOM 2135 C CA . LEU B 1 98 ? 1.514 2.619 15.336 1 96.06 98 LEU B CA 1
ATOM 2136 C C . LEU B 1 98 ? 0.638 3.709 14.727 1 96.06 98 LEU B C 1
ATOM 2138 O O . LEU B 1 98 ? 1.03 4.875 14.688 1 96.06 98 LEU B O 1
ATOM 2142 N N . PRO B 1 99 ? -0.609 3.363 14.312 1 96.75 99 PRO B N 1
ATOM 2143 C CA . PRO B 1 99 ? -1.43 4.418 13.711 1 96.75 99 PRO B CA 1
ATOM 2144 C C . PRO B 1 99 ? -1.743 5.551 14.688 1 96.75 99 PRO B C 1
ATOM 2146 O O . PRO B 1 99 ? -1.645 6.727 14.328 1 96.75 99 PRO B O 1
ATOM 2149 N N . GLY B 1 100 ? -2.045 5.195 15.867 1 97.12 100 GLY B N 1
ATOM 2150 C CA . GLY B 1 100 ? -2.307 6.207 16.875 1 97.12 100 GLY B CA 1
ATOM 2151 C C . GLY B 1 100 ? -1.094 7.059 17.203 1 97.12 100 GLY B C 1
ATOM 2152 O O . GLY B 1 100 ? -1.201 8.281 17.328 1 97.12 100 GLY B O 1
ATOM 2153 N N . VAL B 1 101 ? 0.03 6.398 17.281 1 97.06 101 VAL B N 1
ATOM 2154 C CA . VAL B 1 101 ? 1.279 7.094 17.578 1 97.06 101 VAL B CA 1
ATOM 2155 C C . VAL B 1 101 ? 1.608 8.062 16.438 1 97.06 101 VAL B C 1
ATOM 2157 O O . VAL B 1 101 ? 1.919 9.234 16.688 1 97.06 101 VAL B O 1
ATOM 2160 N N . GLY B 1 102 ? 1.511 7.594 15.203 1 97.56 102 GLY B N 1
ATOM 2161 C CA . GLY B 1 102 ? 1.776 8.445 14.055 1 97.56 102 GLY B CA 1
ATOM 2162 C C . GLY B 1 102 ? 0.879 9.664 13.992 1 97.56 102 GLY B C 1
ATOM 2163 O O . GLY B 1 102 ? 1.354 10.781 13.758 1 97.56 102 GLY B O 1
ATOM 2164 N N . TRP B 1 103 ? -0.36 9.422 14.266 1 98.31 103 TRP B N 1
ATOM 2165 C CA . TRP B 1 103 ? -1.316 10.523 14.266 1 98.31 103 TRP B CA 1
ATOM 2166 C C . TRP B 1 103 ? -1.009 11.516 15.375 1 98.31 103 TRP B C 1
ATOM 2168 O O . TRP B 1 103 ? -1.059 12.727 15.172 1 98.31 103 TRP B O 1
ATOM 2178 N N . SER B 1 104 ? -0.625 11.008 16.469 1 98.06 104 SER B N 1
ATOM 2179 C CA . SER B 1 104 ? -0.336 11.867 17.609 1 98.06 104 SER B CA 1
ATOM 2180 C C . SER B 1 104 ? 0.911 12.711 17.375 1 98.06 104 SER B C 1
ATOM 2182 O O . SER B 1 104 ? 1.006 13.844 17.844 1 98.06 104 SER B O 1
ATOM 2184 N N . TRP B 1 105 ? 1.876 12.172 16.625 1 97.81 105 TRP B N 1
ATOM 2185 C CA . TRP B 1 105 ? 3.031 12.984 16.266 1 97.81 105 TRP B CA 1
ATOM 2186 C C . TRP B 1 105 ? 2.592 14.289 15.609 1 97.81 105 TRP B C 1
ATOM 2188 O O . TRP B 1 105 ? 3.1 15.359 15.945 1 97.81 105 TRP B O 1
ATOM 2198 N N . LEU B 1 106 ? 1.621 14.172 14.742 1 98.5 106 LEU B N 1
ATOM 2199 C CA . LEU B 1 106 ? 1.155 15.336 13.992 1 98.5 106 LEU B CA 1
ATOM 2200 C C . LEU B 1 106 ? 0.337 16.266 14.883 1 98.5 106 LEU B C 1
ATOM 2202 O O . LEU B 1 106 ? 0.623 17.453 14.969 1 98.5 106 LEU B O 1
ATOM 2206 N N . THR B 1 107 ? -0.625 15.727 15.602 1 98.62 107 THR B N 1
ATOM 2207 C CA . THR B 1 107 ? -1.512 16.547 16.406 1 98.62 107 THR B CA 1
ATOM 2208 C C . THR B 1 107 ? -0.744 17.219 17.547 1 98.62 107 THR B C 1
ATOM 2210 O O . THR B 1 107 ? -0.935 18.391 17.828 1 98.62 107 THR B O 1
ATOM 2213 N N . ASP B 1 108 ? 0.132 16.453 18.156 1 98.31 108 ASP B N 1
ATOM 2214 C CA . ASP B 1 108 ? 0.912 17 19.266 1 98.31 108 ASP B CA 1
ATOM 2215 C C . ASP B 1 108 ? 1.843 18.109 18.797 1 98.31 108 ASP B C 1
ATOM 2217 O O . ASP B 1 108 ? 2.021 19.109 19.5 1 98.31 108 ASP B O 1
ATOM 2221 N N . ALA B 1 109 ? 2.439 17.906 17.656 1 98.5 109 ALA B N 1
ATOM 2222 C CA . ALA B 1 109 ? 3.328 18.938 17.109 1 98.5 109 ALA B CA 1
ATOM 2223 C C . ALA B 1 109 ? 2.562 20.219 16.812 1 98.5 109 ALA B C 1
ATOM 2225 O O . ALA B 1 109 ? 3 21.312 17.188 1 98.5 109 ALA B O 1
ATOM 2226 N N . LEU B 1 110 ? 1.426 20.109 16.172 1 98.75 110 LEU B N 1
ATOM 2227 C CA . LEU B 1 110 ? 0.618 21.281 15.852 1 98.75 110 LEU B CA 1
ATOM 2228 C C . LEU B 1 110 ? 0.203 22.016 17.125 1 98.75 110 LEU B C 1
ATOM 2230 O O . LEU B 1 110 ? 0.294 23.234 17.203 1 98.75 110 LEU B O 1
ATOM 2234 N N . ASP B 1 111 ? -0.176 21.25 18.109 1 98.62 111 ASP B N 1
ATOM 2235 C CA . ASP B 1 111 ? -0.554 21.828 19.391 1 98.62 111 ASP B CA 1
ATOM 2236 C C . ASP B 1 111 ? 0.637 22.531 20.062 1 98.62 111 ASP B C 1
ATOM 2238 O O . ASP B 1 111 ? 0.511 23.641 20.562 1 98.62 111 ASP B O 1
ATOM 2242 N N . GLY B 1 112 ? 1.728 21.906 20.016 1 98.19 112 GLY B N 1
ATOM 2243 C CA . GLY B 1 112 ? 2.922 22.406 20.672 1 98.19 112 GLY B CA 1
ATOM 2244 C C . GLY B 1 112 ? 3.404 23.734 20.094 1 98.19 112 GLY B C 1
ATOM 2245 O O . GLY B 1 112 ? 3.939 24.578 20.812 1 98.19 112 GLY B O 1
ATOM 2246 N N . TYR B 1 113 ? 3.209 23.922 18.828 1 98.19 113 TYR B N 1
ATOM 2247 C CA . TYR B 1 113 ? 3.664 25.141 18.172 1 98.19 113 TYR B CA 1
ATOM 2248 C C . TYR B 1 113 ? 2.543 26.172 18.094 1 98.19 113 TYR B C 1
ATOM 2250 O O . TYR B 1 113 ? 2.707 27.234 17.484 1 98.19 113 TYR B O 1
ATOM 2258 N N . GLY B 1 114 ? 1.467 25.781 18.641 1 98.38 114 GLY B N 1
ATOM 2259 C CA . GLY B 1 114 ? 0.346 26.703 18.656 1 98.38 114 GLY B CA 1
ATOM 2260 C C . GLY B 1 114 ? -0.26 26.922 17.281 1 98.38 114 GLY B C 1
ATOM 2261 O O . GLY B 1 114 ? -0.751 28.016 16.969 1 98.38 114 GLY B O 1
ATOM 2262 N N . ALA B 1 115 ? -0.214 25.906 16.422 1 98.69 115 ALA B N 1
ATOM 2263 C CA . ALA B 1 115 ? -0.801 26 15.086 1 98.69 115 ALA B CA 1
ATOM 2264 C C . ALA B 1 115 ? -2.307 25.75 15.133 1 98.69 115 ALA B C 1
ATOM 2266 O O . ALA B 1 115 ? -2.758 24.609 15.023 1 98.69 115 ALA B O 1
ATOM 2267 N N . GLU B 1 116 ? -3.039 26.828 15.234 1 98.25 116 GLU B N 1
ATOM 2268 C CA . GLU B 1 116 ? -4.492 26.703 15.289 1 98.25 116 GLU B CA 1
ATOM 2269 C C . GLU B 1 116 ? -5.055 26.203 13.961 1 98.25 116 GLU B C 1
ATOM 2271 O O . GLU B 1 116 ? -4.613 26.641 12.891 1 98.25 116 GLU B O 1
ATOM 2276 N N . ARG B 1 117 ? -6.066 25.266 14.094 1 98.44 117 ARG B N 1
ATOM 2277 C CA . ARG B 1 117 ? -6.535 24.625 12.867 1 98.44 117 ARG B CA 1
ATOM 2278 C C . ARG B 1 117 ? -7.984 24.172 13 1 98.44 117 ARG B C 1
ATOM 2280 O O . ARG B 1 117 ? -8.508 24.094 14.117 1 98.44 117 ARG B O 1
ATOM 2287 N N . ARG B 1 118 ? -8.508 23.953 11.828 1 97.25 118 ARG B N 1
ATOM 2288 C CA . ARG B 1 118 ? -9.859 23.406 11.695 1 97.25 118 ARG B CA 1
ATOM 2289 C C . ARG B 1 118 ? -9.891 22.281 10.68 1 97.25 118 ARG B C 1
ATOM 2291 O O . ARG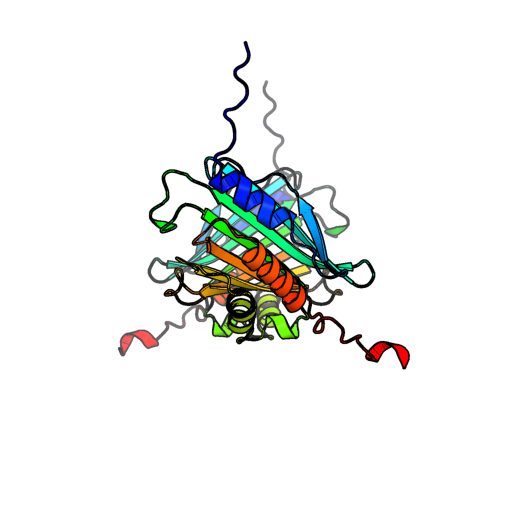 B 1 118 ? -8.938 22.094 9.914 1 97.25 118 ARG B O 1
ATOM 2298 N N . ALA B 1 119 ? -10.969 21.484 10.812 1 97.94 119 ALA B N 1
ATOM 2299 C CA . ALA B 1 119 ? -11.312 20.5 9.797 1 97.94 119 ALA B CA 1
ATOM 2300 C C . ALA B 1 119 ? -10.125 19.578 9.508 1 97.94 119 ALA B C 1
ATOM 2302 O O . ALA B 1 119 ? -9.773 19.359 8.344 1 97.94 119 ALA B O 1
ATOM 2303 N N . MET B 1 120 ? -9.578 19.078 10.625 1 98.44 120 MET B N 1
ATOM 2304 C CA . MET B 1 120 ? -8.406 18.219 10.477 1 98.44 120 MET B CA 1
ATOM 2305 C C . MET B 1 120 ? -8.812 16.766 10.328 1 98.44 120 MET B C 1
ATOM 2307 O O . MET B 1 120 ? -9.672 16.281 11.07 1 98.44 120 MET B O 1
ATOM 2311 N N . GLY B 1 121 ? -8.227 16.062 9.375 1 98.19 121 GLY B N 1
ATOM 2312 C CA . GLY B 1 121 ? -8.398 14.633 9.172 1 98.19 121 GLY B CA 1
ATOM 2313 C C . GLY B 1 121 ? -7.254 13.992 8.406 1 98.19 121 GLY B C 1
ATOM 2314 O O . GLY B 1 121 ? -6.465 14.695 7.766 1 98.19 121 GLY B O 1
ATOM 2315 N N . GLY B 1 122 ? -7.145 12.688 8.562 1 98.31 122 GLY B N 1
ATOM 2316 C CA . GLY B 1 122 ? -6.078 12.023 7.824 1 98.31 122 GLY B CA 1
ATOM 2317 C C . GLY B 1 122 ? -6.074 10.516 8.008 1 98.31 122 GLY B C 1
ATOM 2318 O O . GLY B 1 122 ? -6.984 9.961 8.625 1 98.31 122 GLY B O 1
ATOM 2319 N N . THR B 1 123 ? -5.09 9.922 7.348 1 98.25 123 THR B N 1
ATOM 2320 C CA . THR B 1 123 ? -4.914 8.477 7.355 1 98.25 123 THR B CA 1
ATOM 2321 C C . THR B 1 123 ? -3.465 8.109 7.656 1 98.25 123 THR B C 1
ATOM 2323 O O . THR B 1 123 ? -2.539 8.727 7.133 1 98.25 123 THR B O 1
ATOM 2326 N N . VAL B 1 124 ? -3.377 7.141 8.586 1 98.31 124 VAL B N 1
ATOM 2327 C CA . VAL B 1 124 ? -2.078 6.508 8.789 1 98.31 124 VAL B CA 1
ATOM 2328 C C . VAL B 1 124 ? -2.096 5.094 8.211 1 98.31 124 VAL B C 1
ATOM 2330 O O . VAL B 1 124 ? -2.988 4.301 8.516 1 98.31 124 VAL B O 1
ATOM 2333 N N . THR B 1 125 ? -1.128 4.809 7.32 1 97.94 125 THR B N 1
ATOM 2334 C CA . THR B 1 125 ? -1.04 3.512 6.66 1 97.94 125 THR B CA 1
ATOM 2335 C C . THR B 1 125 ? 0.281 2.824 6.992 1 97.94 125 THR B C 1
ATOM 2337 O O . THR B 1 125 ? 1.35 3.424 6.859 1 97.94 125 THR B O 1
ATOM 2340 N N . GLN B 1 126 ? 0.171 1.66 7.527 1 97.56 126 GLN B N 1
ATOM 2341 C CA . GLN B 1 126 ? 1.358 0.838 7.738 1 97.56 126 GLN B CA 1
ATOM 2342 C C . GLN B 1 126 ? 1.406 -0.323 6.75 1 97.56 126 GLN B C 1
ATOM 2344 O O . GLN B 1 126 ? 0.38 -0.943 6.461 1 97.56 126 GLN B O 1
ATOM 2349 N N . THR B 1 127 ? 2.572 -0.599 6.25 1 97.56 127 THR B N 1
ATOM 2350 C CA . THR B 1 127 ? 2.764 -1.632 5.238 1 97.56 127 THR B CA 1
ATOM 2351 C C . THR B 1 127 ? 3.971 -2.504 5.578 1 97.56 127 THR B C 1
ATOM 2353 O O . THR B 1 127 ? 5.016 -1.994 5.992 1 97.56 127 THR B O 1
ATOM 2356 N N . LEU B 1 128 ? 3.799 -3.805 5.434 1 97.5 128 LEU B N 1
ATOM 2357 C CA . LEU B 1 128 ? 4.879 -4.781 5.543 1 97.5 128 LEU B CA 1
ATOM 2358 C C . LEU B 1 128 ? 4.91 -5.691 4.32 1 97.5 128 LEU B C 1
ATOM 2360 O O . LEU B 1 128 ? 3.898 -6.305 3.967 1 97.5 128 LEU B O 1
ATOM 2364 N N . SER B 1 129 ? 6.051 -5.727 3.678 1 97.69 129 SER B N 1
ATOM 2365 C CA . SER B 1 129 ? 6.238 -6.578 2.504 1 97.69 129 SER B CA 1
ATOM 2366 C C . SER B 1 129 ? 7.332 -7.609 2.74 1 97.69 129 SER B C 1
ATOM 2368 O O . SER B 1 129 ? 8.484 -7.254 2.988 1 97.69 129 SER B O 1
ATOM 2370 N N . THR B 1 130 ? 6.973 -8.836 2.627 1 97.56 130 THR B N 1
ATOM 2371 C CA . THR B 1 130 ? 7.902 -9.938 2.871 1 97.56 130 THR B CA 1
ATOM 2372 C C . THR B 1 130 ? 8.148 -10.734 1.592 1 97.56 130 THR B C 1
ATOM 2374 O O . THR B 1 130 ? 7.199 -11.094 0.891 1 97.56 130 THR B O 1
ATOM 2377 N N . ARG B 1 131 ? 9.391 -11.023 1.372 1 97.69 131 ARG B N 1
ATOM 2378 C CA . ARG B 1 131 ? 9.773 -11.719 0.147 1 97.69 131 ARG B CA 1
ATOM 2379 C C . ARG B 1 131 ? 10.047 -13.195 0.419 1 97.69 131 ARG B C 1
ATOM 2381 O O . ARG B 1 131 ? 10.555 -13.547 1.487 1 97.69 131 ARG B O 1
ATOM 2388 N N . PHE B 1 132 ? 9.758 -14.055 -0.559 1 98.06 132 PHE B N 1
ATOM 2389 C CA . PHE B 1 132 ? 9.906 -15.5 -0.425 1 98.06 132 PHE B CA 1
ATOM 2390 C C . PHE B 1 132 ? 10.523 -16.094 -1.681 1 98.06 132 PHE B C 1
ATOM 2392 O O . PHE B 1 132 ? 10.5 -15.477 -2.748 1 98.06 132 PHE B O 1
ATOM 2399 N N . GLY B 1 133 ? 10.977 -17.359 -1.48 1 96.69 133 GLY B N 1
ATOM 2400 C CA . GLY B 1 133 ? 11.5 -18.109 -2.617 1 96.69 133 GLY B CA 1
ATOM 2401 C C . GLY B 1 133 ? 12.688 -17.438 -3.273 1 96.69 133 GLY B C 1
ATOM 2402 O O . GLY B 1 133 ? 13.641 -17.047 -2.594 1 96.69 133 GLY B O 1
ATOM 2403 N N . ALA B 1 134 ? 12.555 -17.281 -4.605 1 94.31 134 ALA B N 1
ATOM 2404 C CA . ALA B 1 134 ? 13.656 -16.75 -5.402 1 94.31 134 ALA B CA 1
ATOM 2405 C C . ALA B 1 134 ? 13.93 -15.289 -5.059 1 94.31 134 ALA B C 1
ATOM 2407 O O . ALA B 1 134 ? 14.984 -14.75 -5.41 1 94.31 134 ALA B O 1
ATOM 2408 N N . LEU B 1 135 ? 13.031 -14.695 -4.414 1 92.94 135 LEU B N 1
ATOM 2409 C CA . LEU B 1 135 ? 13.18 -13.289 -4.066 1 92.94 135 LEU B CA 1
ATOM 2410 C C . LEU B 1 135 ? 13.656 -13.125 -2.629 1 92.94 135 LEU B C 1
ATOM 2412 O O . LEU B 1 135 ? 13.906 -12.008 -2.172 1 92.94 135 LEU B O 1
ATOM 2416 N N . ALA B 1 136 ? 13.781 -14.312 -1.976 1 89.25 136 ALA B N 1
ATOM 2417 C CA . ALA B 1 136 ? 14.148 -14.258 -0.562 1 89.25 136 ALA B CA 1
ATOM 2418 C C . ALA B 1 136 ? 15.547 -13.672 -0.376 1 89.25 136 ALA B C 1
ATOM 2420 O O . ALA B 1 136 ? 16.391 -13.758 -1.273 1 89.25 136 ALA B O 1
ATOM 2421 N N . GLY B 1 137 ? 15.82 -13.062 0.848 1 86.62 137 GLY B N 1
ATOM 2422 C CA . GLY B 1 137 ? 17.125 -12.5 1.146 1 86.62 137 GLY B CA 1
ATOM 2423 C C . GLY B 1 137 ? 17.062 -11.242 1.994 1 86.62 137 GLY B C 1
ATOM 2424 O O . GLY B 1 137 ? 17.359 -11.281 3.191 1 86.62 137 GLY B O 1
ATOM 2425 N N . PRO B 1 138 ? 16.578 -10.141 1.249 1 83 138 PRO B N 1
ATOM 2426 C CA . PRO B 1 138 ? 16.5 -8.914 2.049 1 83 138 PRO B CA 1
ATOM 2427 C C . PRO B 1 138 ? 15.414 -8.977 3.121 1 83 138 PRO B C 1
ATOM 2429 O O . PRO B 1 138 ? 14.445 -9.727 2.975 1 83 138 PRO B O 1
ATOM 2432 N N . PRO B 1 139 ? 15.766 -8.289 4.238 1 85.19 139 PRO B N 1
ATOM 2433 C CA . PRO B 1 139 ? 14.688 -8.203 5.23 1 85.19 139 PRO B CA 1
ATOM 2434 C C . PRO B 1 139 ? 13.398 -7.629 4.652 1 85.19 139 PRO B C 1
ATOM 2436 O O . PRO B 1 139 ? 13.43 -6.949 3.621 1 85.19 139 PRO B O 1
ATOM 2439 N N . PRO B 1 140 ? 12.375 -8 5.336 1 88.75 140 PRO B N 1
ATOM 2440 C CA . PRO B 1 140 ? 11.109 -7.414 4.902 1 88.75 140 PRO B CA 1
ATOM 2441 C C . PRO B 1 140 ? 11.148 -5.887 4.859 1 88.75 140 PRO B C 1
ATOM 2443 O O . PRO B 1 140 ? 11.781 -5.258 5.711 1 88.75 140 PRO B O 1
ATOM 2446 N N . ALA B 1 141 ? 10.508 -5.375 3.844 1 93.69 141 ALA B N 1
ATOM 2447 C CA . ALA B 1 141 ? 10.344 -3.928 3.734 1 93.69 141 ALA B CA 1
ATOM 2448 C C . ALA B 1 141 ? 9.141 -3.453 4.539 1 93.69 141 ALA B C 1
ATOM 2450 O O . ALA B 1 141 ? 8.055 -4.039 4.457 1 93.69 141 ALA B O 1
ATOM 2451 N N . ALA B 1 142 ? 9.414 -2.451 5.324 1 96.38 142 ALA B N 1
ATOM 2452 C CA . ALA B 1 142 ? 8.352 -1.919 6.172 1 96.38 142 ALA B CA 1
ATOM 2453 C C . ALA B 1 142 ? 8.344 -0.393 6.141 1 96.38 142 ALA B C 1
ATOM 2455 O O . ALA B 1 142 ? 9.398 0.244 6.156 1 96.38 142 ALA B O 1
ATOM 2456 N N . ASP B 1 143 ? 7.129 0.142 6.082 1 96.69 143 ASP B N 1
ATOM 2457 C CA . ASP B 1 143 ? 7.043 1.6 6.086 1 96.69 143 ASP B CA 1
ATOM 2458 C C . ASP B 1 143 ? 5.734 2.07 6.715 1 96.69 143 ASP B C 1
ATOM 2460 O O . ASP B 1 143 ? 4.84 1.262 6.98 1 96.69 143 ASP B O 1
ATOM 2464 N N . MET B 1 144 ? 5.719 3.361 6.988 1 97.5 144 MET B N 1
ATOM 2465 C CA . MET B 1 144 ? 4.512 4.07 7.41 1 97.5 144 MET B CA 1
ATOM 2466 C C . MET B 1 144 ? 4.293 5.316 6.562 1 97.5 144 MET B C 1
ATOM 2468 O O . MET B 1 144 ? 5.25 5.918 6.07 1 97.5 144 MET B O 1
ATOM 2472 N N . GLU B 1 145 ? 3.039 5.555 6.371 1 98.38 145 GLU B N 1
ATOM 2473 C CA . GLU B 1 145 ? 2.639 6.762 5.652 1 98.38 145 GLU B CA 1
ATOM 2474 C C . GLU B 1 145 ? 1.575 7.539 6.422 1 98.38 145 GLU B C 1
ATOM 2476 O O . GLU B 1 145 ? 0.624 6.949 6.941 1 98.38 145 GLU B O 1
ATOM 2481 N N . ILE B 1 146 ? 1.782 8.812 6.562 1 98.56 146 ILE B N 1
ATOM 2482 C CA . ILE B 1 146 ? 0.784 9.719 7.105 1 98.56 146 ILE B CA 1
ATOM 2483 C C . ILE B 1 146 ? 0.275 10.648 6.004 1 98.56 146 ILE B C 1
ATOM 2485 O O . ILE B 1 146 ? 1.042 11.43 5.438 1 98.56 146 ILE B O 1
ATOM 2489 N N . ARG B 1 147 ? -0.995 10.555 5.676 1 98.62 147 ARG B N 1
ATOM 2490 C CA . ARG B 1 147 ? -1.686 11.523 4.824 1 98.62 147 ARG B CA 1
ATOM 2491 C C . ARG B 1 147 ? -2.713 12.32 5.617 1 98.62 147 ARG B C 1
ATOM 2493 O O . ARG B 1 147 ? -3.637 11.742 6.199 1 98.62 147 ARG B O 1
ATOM 2500 N N . ALA B 1 148 ? -2.494 13.602 5.645 1 98.69 148 ALA B N 1
ATOM 2501 C CA . ALA B 1 148 ? -3.391 14.422 6.457 1 98.69 148 ALA B CA 1
ATOM 2502 C C . ALA B 1 148 ? -3.645 15.773 5.801 1 98.69 148 ALA B C 1
ATOM 2504 O O . ALA B 1 148 ? -2.908 16.188 4.902 1 98.69 148 ALA B O 1
ATOM 2505 N N . SER B 1 149 ? -4.719 16.406 6.277 1 98.69 149 SER B N 1
ATOM 2506 C CA . SER B 1 149 ? -5.023 17.766 5.859 1 98.69 149 SER B CA 1
ATOM 2507 C C . SER B 1 149 ? -5.711 18.547 6.977 1 98.69 149 SER B C 1
ATOM 2509 O O . SER B 1 149 ? -6.379 17.953 7.832 1 98.69 149 SER B O 1
ATOM 2511 N N . TRP B 1 150 ? -5.492 19.812 6.965 1 98.81 150 TRP B N 1
ATOM 2512 C CA . TRP B 1 150 ? -6.152 20.703 7.918 1 98.81 150 TRP B CA 1
ATOM 2513 C C . TRP B 1 150 ? -6.203 22.125 7.387 1 98.81 150 TRP B C 1
ATOM 2515 O O . TRP B 1 150 ? -5.504 22.469 6.43 1 98.81 150 TRP B O 1
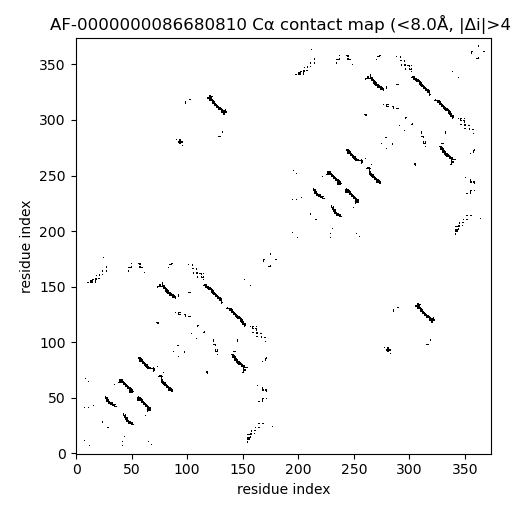ATOM 2525 N N . THR B 1 151 ? -7.082 22.891 8 1 98.69 151 THR B N 1
ATOM 2526 C CA . THR B 1 151 ? -7.254 24.281 7.605 1 98.69 151 THR B CA 1
ATOM 2527 C C . THR B 1 151 ? -6.59 25.219 8.617 1 98.69 151 THR B C 1
ATOM 2529 O O . THR B 1 151 ? -6.891 25.156 9.812 1 98.69 151 THR B O 1
ATOM 2532 N N . ALA B 1 152 ? -5.648 26.062 8.117 1 98.62 152 ALA B N 1
ATOM 2533 C CA . ALA B 1 152 ? -5.078 27.094 8.977 1 98.62 152 ALA B CA 1
ATOM 2534 C C . ALA B 1 152 ? -6.07 28.234 9.195 1 98.62 152 ALA B C 1
ATOM 2536 O O . ALA B 1 152 ? -6.77 28.641 8.266 1 98.62 152 ALA B O 1
ATOM 2537 N N . VAL B 1 153 ? -6.055 28.828 10.375 1 97.5 153 VAL B N 1
ATOM 2538 C CA . VAL B 1 153 ? -7.055 29.844 10.695 1 97.5 153 VAL B CA 1
ATOM 2539 C C . VAL B 1 153 ? -6.555 31.219 10.266 1 97.5 153 VAL B C 1
ATOM 2541 O O . VAL B 1 153 ? -7.332 32.188 10.188 1 97.5 153 VAL B O 1
ATOM 2544 N N . ASP B 1 154 ? -5.277 31.328 10.047 1 96.81 154 ASP B N 1
ATOM 2545 C CA . ASP B 1 154 ? -4.715 32.562 9.531 1 96.81 154 ASP B CA 1
ATOM 2546 C C . ASP B 1 154 ? -3.463 32.312 8.695 1 96.81 154 ASP B C 1
ATOM 2548 O O . ASP B 1 154 ? -3.072 31.141 8.508 1 96.81 154 ASP B O 1
ATOM 2552 N N . ALA B 1 155 ? -2.863 33.375 8.203 1 97.94 155 ALA B N 1
ATOM 2553 C CA . ALA B 1 155 ? -1.801 33.25 7.207 1 97.94 155 ALA B CA 1
ATOM 2554 C C . ALA B 1 155 ? -0.443 33.062 7.879 1 97.94 155 ALA B C 1
ATOM 2556 O O . ALA B 1 155 ? 0.571 32.875 7.199 1 97.94 155 ALA B O 1
ATOM 2557 N N . ASP B 1 156 ? -0.419 33.125 9.18 1 98.38 156 ASP B N 1
ATOM 2558 C CA . ASP B 1 156 ? 0.835 32.812 9.859 1 98.38 156 ASP B CA 1
ATOM 2559 C C . ASP B 1 156 ? 1.072 31.312 9.898 1 98.38 156 ASP B C 1
ATOM 2561 O O . ASP B 1 156 ? 0.711 30.656 10.875 1 98.38 156 ASP B O 1
ATOM 2565 N N . LEU B 1 157 ? 1.788 30.859 8.891 1 98.81 157 LEU B N 1
ATOM 2566 C CA . LEU B 1 157 ? 1.902 29.422 8.719 1 98.81 157 LEU B CA 1
ATOM 2567 C C . LEU B 1 157 ? 3.232 28.906 9.258 1 98.81 157 LEU B C 1
ATOM 2569 O O . LEU B 1 157 ? 3.52 27.703 9.188 1 98.81 157 LEU B O 1
ATOM 2573 N N . ALA B 1 158 ? 4.035 29.797 9.875 1 98.69 158 ALA B N 1
ATOM 2574 C CA . ALA B 1 158 ? 5.316 29.375 10.43 1 98.69 158 ALA B CA 1
ATOM 2575 C C . ALA B 1 158 ? 5.125 28.281 11.492 1 98.69 158 ALA B C 1
ATOM 2577 O O . ALA B 1 158 ? 5.812 27.266 11.477 1 98.69 158 ALA B O 1
ATOM 2578 N N . PRO B 1 159 ? 4.098 28.438 12.375 1 98.75 159 PRO B N 1
ATOM 2579 C CA . PRO B 1 159 ? 3.893 27.359 13.352 1 98.75 159 PRO B CA 1
ATOM 2580 C C . PRO B 1 159 ? 3.531 26.031 12.703 1 98.75 159 PRO B C 1
ATOM 2582 O O . PRO B 1 159 ? 3.943 24.969 13.188 1 98.75 159 PRO B O 1
ATOM 2585 N N . HIS B 1 160 ? 2.771 26.062 11.633 1 98.88 160 HIS B N 1
ATOM 2586 C CA . HIS B 1 160 ? 2.365 24.844 10.938 1 98.88 160 HIS B CA 1
ATOM 2587 C C . HIS B 1 160 ? 3.564 24.141 10.312 1 98.88 160 HIS B C 1
ATOM 2589 O O . HIS B 1 160 ? 3.691 22.922 10.414 1 98.88 160 HIS B O 1
ATOM 2595 N N . LEU B 1 161 ? 4.469 24.938 9.719 1 98.88 161 LEU B N 1
ATOM 2596 C CA . LEU B 1 161 ? 5.641 24.328 9.102 1 98.88 161 LEU B CA 1
ATOM 2597 C C . LEU B 1 161 ? 6.602 23.797 10.172 1 98.88 161 LEU B C 1
ATOM 2599 O O . LEU B 1 161 ? 7.188 22.734 10.008 1 98.88 161 LEU B O 1
ATOM 2603 N N . ASN B 1 162 ? 6.746 24.562 11.203 1 98.56 162 ASN B N 1
ATOM 2604 C CA . ASN B 1 162 ? 7.586 24.062 12.297 1 98.56 162 ASN B CA 1
ATOM 2605 C C . ASN B 1 162 ? 7.062 22.75 12.852 1 98.56 162 ASN B C 1
ATOM 2607 O O . ASN B 1 162 ? 7.84 21.828 13.102 1 98.56 162 ASN B O 1
ATOM 2611 N N . ALA B 1 163 ? 5.785 22.688 13.031 1 98.62 163 ALA B N 1
ATOM 2612 C CA . ALA B 1 163 ? 5.164 21.453 13.508 1 98.62 163 ALA B CA 1
ATOM 2613 C C . ALA B 1 163 ? 5.402 20.297 12.523 1 98.62 163 ALA B C 1
ATOM 2615 O O . ALA B 1 163 ? 5.723 19.188 12.938 1 98.62 163 ALA B O 1
ATOM 2616 N N . TRP B 1 164 ? 5.273 20.578 11.297 1 98.75 164 TRP B N 1
ATOM 2617 C CA . TRP B 1 164 ? 5.461 19.578 10.258 1 98.75 164 TRP B CA 1
ATOM 2618 C C . TRP B 1 164 ? 6.898 19.062 10.242 1 98.75 164 TRP B C 1
ATOM 2620 O O . TRP B 1 164 ? 7.137 17.859 10.094 1 98.75 164 TRP B O 1
ATOM 2630 N N . CYS B 1 165 ? 7.84 19.953 10.438 1 98.06 165 CYS B N 1
ATOM 2631 C CA . CYS B 1 165 ? 9.234 19.547 10.547 1 98.06 165 CYS B CA 1
ATOM 2632 C C . CYS B 1 165 ? 9.445 18.641 11.75 1 98.06 165 CYS B C 1
ATOM 2634 O O . CYS B 1 165 ? 10.219 17.688 11.688 1 98.06 165 CYS B O 1
ATOM 2636 N N . GLU B 1 166 ? 8.766 18.922 12.812 1 97.44 166 GLU B N 1
ATOM 2637 C CA . GLU B 1 166 ? 8.828 18.062 13.984 1 97.44 166 GLU B CA 1
ATOM 2638 C C . GLU B 1 166 ? 8.281 16.672 13.68 1 97.44 166 GLU B C 1
ATOM 2640 O O . GLU B 1 166 ? 8.82 15.664 14.156 1 97.44 166 GLU B O 1
ATOM 2645 N N . VAL B 1 167 ? 7.254 16.594 12.93 1 98.06 167 VAL B N 1
ATOM 2646 C CA . VAL B 1 167 ? 6.684 15.305 12.531 1 98.06 167 VAL B CA 1
ATOM 2647 C C . VAL B 1 167 ? 7.711 14.516 11.719 1 98.06 167 VAL B C 1
ATOM 2649 O O . VAL B 1 167 ? 7.895 13.32 11.938 1 98.06 167 VAL B O 1
ATOM 2652 N N . LEU B 1 168 ? 8.375 15.211 10.797 1 97.62 168 LEU B N 1
ATOM 2653 C CA . LEU B 1 168 ? 9.43 14.562 10.023 1 97.62 168 LEU B CA 1
ATOM 2654 C C . LEU B 1 168 ? 10.5 13.977 10.938 1 97.62 168 LEU B C 1
ATOM 2656 O O . LEU B 1 168 ? 10.922 12.828 10.758 1 97.62 168 LEU B O 1
ATOM 2660 N N . ALA B 1 169 ? 10.883 14.766 11.883 1 95.25 169 ALA B N 1
ATOM 2661 C CA . ALA B 1 169 ? 11.922 14.328 12.82 1 95.25 169 ALA B CA 1
ATOM 2662 C C . ALA B 1 169 ? 11.453 13.117 13.633 1 95.25 169 ALA B C 1
ATOM 2664 O O . ALA B 1 169 ? 12.195 12.148 13.797 1 95.25 169 ALA B O 1
ATOM 2665 N N . SER B 1 170 ? 10.234 13.172 14.102 1 94.81 170 SER B N 1
ATOM 2666 C CA . SER B 1 170 ? 9.672 12.094 14.906 1 94.81 170 SER B CA 1
ATOM 2667 C C . SER B 1 170 ? 9.562 10.805 14.102 1 94.81 170 SER B C 1
ATOM 2669 O O . SER B 1 170 ? 9.93 9.727 14.586 1 94.81 170 SER B O 1
ATOM 2671 N N . THR B 1 171 ? 9.086 10.922 12.867 1 94.06 171 THR B N 1
ATOM 2672 C CA . THR B 1 171 ? 8.898 9.758 12.016 1 94.06 171 THR B CA 1
ATOM 2673 C C . THR B 1 171 ? 10.234 9.109 11.68 1 94.06 171 THR B C 1
ATOM 2675 O O . THR B 1 171 ? 10.312 7.895 11.5 1 94.06 171 THR B O 1
ATOM 2678 N N . ALA B 1 172 ? 11.258 9.93 11.688 1 92.75 172 ALA B N 1
ATOM 2679 C CA . ALA B 1 172 ? 12.609 9.438 11.406 1 92.75 172 ALA B CA 1
ATOM 2680 C C . ALA B 1 172 ? 13.266 8.898 12.672 1 92.75 172 ALA B C 1
ATOM 2682 O O . ALA B 1 172 ? 14.367 8.344 12.617 1 92.75 172 ALA B O 1
ATOM 2683 N N . GLY B 1 173 ? 12.727 9.086 13.781 1 90.12 173 GLY B N 1
ATOM 2684 C CA . GLY B 1 173 ? 13.289 8.609 15.039 1 90.12 173 GLY B CA 1
ATOM 2685 C C . GLY B 1 173 ? 14.43 9.484 15.547 1 90.12 173 GLY B C 1
ATOM 2686 O O . GLY B 1 173 ? 15.32 9 16.25 1 90.12 173 GLY B O 1
ATOM 2687 N N . LEU B 1 174 ? 14.406 10.734 15.18 1 88.88 174 LEU B N 1
ATOM 2688 C CA . LEU B 1 174 ? 15.445 11.633 15.672 1 88.88 174 LEU B CA 1
ATOM 2689 C C . LEU B 1 174 ? 15.219 11.984 17.141 1 88.88 174 LEU B C 1
ATOM 2691 O O . LEU B 1 174 ? 14.078 12.133 17.578 1 88.88 174 LEU B O 1
ATOM 2695 N N . PRO B 1 175 ? 16.297 12.133 17.828 1 84.19 175 PRO B N 1
ATOM 2696 C CA . PRO B 1 175 ? 16.156 12.633 19.203 1 84.19 175 PRO B CA 1
ATOM 2697 C C . PRO B 1 175 ? 15.766 14.109 19.25 1 84.19 175 PRO B C 1
ATOM 2699 O O . PRO B 1 175 ? 15.797 14.797 18.219 1 84.19 175 PRO B O 1
ATOM 2702 N N . PRO B 1 176 ? 15.266 14.523 20.469 1 81.56 176 PRO B N 1
ATOM 2703 C CA . PRO B 1 176 ? 15.008 15.953 20.594 1 81.56 176 PRO B CA 1
ATOM 2704 C C . PRO B 1 176 ? 16.234 16.812 20.25 1 81.56 176 PRO B C 1
ATOM 2706 O O . PRO B 1 176 ? 17.359 16.344 20.359 1 81.56 176 PRO B O 1
ATOM 2709 N N . PRO B 1 177 ? 15.867 18 19.672 1 74.88 177 PRO B N 1
ATOM 2710 C CA . PRO B 1 177 ? 17 18.859 19.312 1 74.88 177 PRO B CA 1
ATOM 2711 C C . PRO B 1 177 ? 17.938 19.125 20.484 1 74.88 177 PRO B C 1
ATOM 2713 O O . PRO B 1 177 ? 17.5 19.25 21.625 1 74.88 177 PRO B O 1
ATOM 2716 N N . GLY B 1 178 ? 19.312 19.078 20.219 1 69.25 178 GLY B N 1
ATOM 2717 C CA . GLY B 1 178 ? 20.312 19.375 21.234 1 69.25 178 GLY B CA 1
ATOM 2718 C C . GLY B 1 178 ? 20.812 18.141 21.953 1 69.25 178 GLY B C 1
ATOM 2719 O O . GLY B 1 178 ? 21.828 18.172 22.641 1 69.25 178 GLY B O 1
ATOM 2720 N N . VAL B 1 179 ? 20 17.062 21.938 1 62.5 179 VAL B N 1
ATOM 2721 C CA . VAL B 1 179 ? 20.422 15.828 22.594 1 62.5 179 VAL B CA 1
ATOM 2722 C C . VAL B 1 179 ? 21.141 14.922 21.609 1 62.5 179 VAL B C 1
ATOM 2724 O O . VAL B 1 179 ? 20.625 14.625 20.531 1 62.5 179 VAL B O 1
ATOM 2727 N N . THR B 1 180 ? 22.484 15.07 21.469 1 53.78 180 THR B N 1
ATOM 2728 C CA . THR B 1 180 ? 23.266 14.211 20.578 1 53.78 180 THR B CA 1
ATOM 2729 C C . THR B 1 180 ? 23.172 12.75 21.016 1 53.78 180 THR B C 1
ATOM 2731 O O . THR B 1 180 ? 23.125 12.461 22.219 1 53.78 180 THR B O 1
ATOM 2734 N N . GLU B 1 181 ? 22.797 11.914 20.109 1 53.59 181 GLU B N 1
ATOM 2735 C CA . GLU B 1 181 ? 22.859 10.492 20.422 1 53.59 181 GLU B CA 1
ATOM 2736 C C . GLU B 1 181 ? 24.219 10.094 20.969 1 53.59 181 GLU B C 1
ATOM 2738 O O . GLU B 1 181 ? 25.25 10.344 20.328 1 53.59 181 GLU B O 1
ATOM 2743 N N . LEU B 1 182 ? 24.531 10.172 22.203 1 40.62 182 LEU B N 1
ATOM 2744 C CA . LEU B 1 182 ? 25.75 9.641 22.812 1 40.62 182 LEU B CA 1
ATOM 2745 C C . LEU B 1 182 ? 25.969 8.188 22.406 1 40.62 182 LEU B C 1
ATOM 2747 O O . LEU B 1 182 ? 26.953 7.574 22.812 1 40.62 182 LEU B O 1
ATOM 2751 N N . ALA B 1 183 ? 25.141 7.617 21.812 1 42.94 183 ALA B N 1
ATOM 2752 C CA . ALA B 1 183 ? 25.438 6.188 21.734 1 42.94 183 ALA B CA 1
ATOM 2753 C C . ALA B 1 183 ? 26.641 5.922 20.859 1 42.94 183 ALA B C 1
ATOM 2755 O O . ALA B 1 183 ? 27.281 4.867 20.953 1 42.94 183 ALA B O 1
ATOM 2756 N N . ASP B 1 184 ? 26.812 6.559 19.734 1 38.59 184 ASP B N 1
ATOM 2757 C CA . ASP B 1 184 ? 27.766 5.898 18.859 1 38.59 184 ASP B CA 1
ATOM 2758 C C . ASP B 1 184 ? 29.203 6.133 19.328 1 38.59 184 ASP B C 1
ATOM 2760 O O . ASP B 1 184 ? 30.156 5.77 18.641 1 38.59 184 ASP B O 1
ATOM 2764 N N . ARG B 1 185 ? 29.547 7.047 20.328 1 36.94 185 ARG B N 1
ATOM 2765 C CA . ARG B 1 185 ? 30.984 7.117 20.562 1 36.94 185 ARG B CA 1
ATOM 2766 C C . ARG B 1 185 ? 31.484 5.863 21.281 1 36.94 185 ARG B C 1
ATOM 2768 O O . ARG B 1 185 ? 32.688 5.727 21.531 1 36.94 185 ARG B O 1
ATOM 2775 N N . ARG B 1 186 ? 30.75 5.203 22.016 1 33.41 186 ARG B N 1
ATOM 2776 C CA . ARG B 1 186 ? 31.469 4.117 22.688 1 33.41 186 ARG B CA 1
ATOM 2777 C C . ARG B 1 186 ? 31.578 2.9 21.766 1 33.41 186 ARG B C 1
ATOM 2779 O O . ARG B 1 186 ? 32.156 1.887 22.156 1 33.41 186 ARG B O 1
ATOM 2786 N N . ALA B 1 187 ? 31.219 2.781 20.625 1 26.19 187 ALA B N 1
ATOM 2787 C CA . ALA B 1 187 ? 31.516 1.512 19.969 1 26.19 187 ALA B CA 1
ATOM 2788 C C . ALA B 1 187 ? 32.875 1.561 19.266 1 26.19 187 ALA B C 1
ATOM 2790 O O . ALA B 1 187 ? 33.219 2.566 18.641 1 26.19 187 ALA B O 1
#

Foldseek 3Di:
DPPDDPDDDPQQVLLVVLLVVADFDPQKDKDWDDDDPDPAPDKTKMKMFGADPNDTFKIKMKMWHAHPVDDPLQVDGIKIKMKMKGWDDQVLLPDPCNFVVLVCLLVVQCVVLVQDWPNKDWDKDKDWAADDDPRHDDDITIMMMIIMMIHGPGSNCNSVNRSVSSSRCVRSVHDPPPDPPVPPPVD/DPPDPPDDDPQQVLLVVLLVVADFDPQKDKDWDDDDPDPAPDKTKMKMFGADPNDTFKIKMKMWHAHPVDDPLQVDGIKIKMKMKGWDDQVLLPDPCNFVVLVCLLVVQCVVLVQDWPNKDWDKDKDWAADDDPRHDDPITIMMMIIMMIHGPGSNCNSVSRSVSSSRCVRSVHDPPPDPPVPPVVD

Radius of gyration: 26.17 Å; Cα contacts (8 Å, |Δi|>4): 782; chains: 2; bounding box: 61×76×71 Å

Nearest PDB structures (foldseek):
  8xt0-assembly1_Lv  TM=5.165E-01  e=1.742E-01  Homo sapiens
  5l2q-assembly4_D  TM=2.457E-01  e=2.981E-01  Homo sapiens
  6bpn-assembly1_A  TM=2.606E-01  e=6.262E+00  Escherichia coli K-12
  8xt0-assembly1_Lv  TM=5.185E-01  e=1.356E-01  Homo sapiens
  5l2q-assembly4_D  TM=2.473E-01  e=3.325E-01  Homo sapiens

Organism: NCBI:txid175570